Protein AF-A0AAD6HVR7-F1 (afdb_monomer_lite)

Structure (mmCIF, N/CA/C/O backbone):
data_AF-A0AAD6HVR7-F1
#
_entry.id   AF-A0AAD6HVR7-F1
#
loop_
_atom_site.group_PDB
_atom_site.id
_atom_site.type_symbol
_atom_site.label_atom_id
_atom_site.label_alt_id
_atom_site.label_comp_id
_atom_site.label_asym_id
_atom_site.label_entity_id
_atom_site.label_seq_id
_atom_site.pdbx_PDB_ins_code
_atom_site.Cartn_x
_atom_site.Cartn_y
_atom_site.Cartn_z
_atom_site.occupancy
_atom_site.B_iso_or_equiv
_atom_site.auth_seq_id
_atom_site.auth_comp_id
_atom_site.auth_asym_id
_atom_site.auth_atom_id
_atom_site.pdbx_PDB_model_num
ATOM 1 N N . MET A 1 1 ? -4.487 -6.361 -18.615 1.00 39.69 1 MET A N 1
ATOM 2 C CA . MET A 1 1 ? -3.020 -6.567 -18.640 1.00 39.69 1 MET A CA 1
ATOM 3 C C . MET A 1 1 ? -2.435 -6.320 -17.254 1.00 39.69 1 MET A C 1
ATOM 5 O O . MET A 1 1 ? -2.536 -5.212 -16.734 1.00 39.69 1 MET A O 1
ATOM 9 N N . ALA A 1 2 ? -1.839 -7.346 -16.646 1.00 50.28 2 ALA A N 1
ATOM 10 C CA . ALA A 1 2 ? -1.001 -7.191 -15.458 1.00 50.28 2 ALA A CA 1
ATOM 11 C C . ALA A 1 2 ? 0.416 -6.761 -15.890 1.00 50.28 2 ALA A C 1
ATOM 13 O O . ALA A 1 2 ? 0.865 -7.179 -16.954 1.00 50.28 2 ALA A O 1
ATOM 14 N N . ARG A 1 3 ? 1.141 -6.012 -15.039 1.00 58.94 3 ARG A N 1
ATOM 15 C CA . ARG A 1 3 ? 2.582 -5.664 -15.184 1.00 58.94 3 ARG A CA 1
ATOM 16 C C . ARG A 1 3 ? 2.956 -4.444 -16.050 1.00 58.94 3 ARG A C 1
ATOM 18 O O . ARG A 1 3 ? 4.029 -4.417 -16.643 1.00 58.94 3 ARG A O 1
ATOM 25 N N . THR A 1 4 ? 2.141 -3.393 -16.033 1.00 62.16 4 THR A N 1
ATOM 26 C CA . THR A 1 4 ? 2.436 -2.093 -16.678 1.00 62.16 4 THR A CA 1
ATOM 27 C C . THR A 1 4 ? 3.026 -1.042 -15.727 1.00 62.16 4 THR A C 1
ATOM 29 O O . THR A 1 4 ? 2.819 0.148 -15.901 1.00 62.16 4 THR A O 1
ATOM 32 N N . GLY A 1 5 ? 3.687 -1.459 -14.643 1.00 65.69 5 GLY A N 1
ATOM 33 C CA . GLY A 1 5 ? 4.356 -0.528 -13.720 1.00 65.69 5 GLY A CA 1
ATOM 34 C C . GLY A 1 5 ? 3.477 0.163 -12.664 1.00 65.69 5 GLY A C 1
ATOM 35 O O . GLY A 1 5 ? 4.032 0.806 -11.781 1.00 65.69 5 GLY A O 1
ATOM 36 N N . LYS A 1 6 ? 2.148 -0.028 -12.649 1.00 79.31 6 LYS A N 1
ATOM 37 C CA . LYS A 1 6 ? 1.242 0.547 -11.622 1.00 79.31 6 LYS A CA 1
ATOM 38 C C . LYS A 1 6 ? 1.706 0.273 -10.186 1.00 79.31 6 LYS A C 1
ATOM 40 O O . LYS A 1 6 ? 1.963 1.200 -9.428 1.00 79.31 6 LYS A O 1
ATOM 45 N N . SER A 1 7 ? 1.959 -0.995 -9.858 1.00 81.31 7 SER A N 1
ATOM 46 C CA . SER A 1 7 ? 2.492 -1.370 -8.544 1.00 81.31 7 SER A CA 1
ATOM 47 C C . SER A 1 7 ? 3.880 -0.798 -8.260 1.00 81.31 7 SER A C 1
ATOM 49 O O . SER A 1 7 ? 4.247 -0.631 -7.099 1.00 81.31 7 SER A O 1
ATOM 51 N N . THR A 1 8 ? 4.674 -0.508 -9.296 1.00 80.06 8 THR A N 1
ATOM 52 C CA . THR A 1 8 ? 5.956 0.188 -9.132 1.00 80.06 8 THR A CA 1
ATOM 53 C C . THR A 1 8 ? 5.707 1.615 -8.663 1.00 80.06 8 THR A C 1
ATOM 55 O O . THR A 1 8 ? 6.307 2.017 -7.675 1.00 80.06 8 THR A O 1
ATOM 58 N N . ILE A 1 9 ? 4.774 2.340 -9.289 1.00 82.00 9 ILE A N 1
ATOM 59 C CA . ILE A 1 9 ? 4.383 3.694 -8.873 1.00 82.00 9 ILE A CA 1
ATOM 60 C C . ILE A 1 9 ? 3.857 3.680 -7.434 1.00 82.00 9 ILE A C 1
ATOM 62 O O . ILE A 1 9 ? 4.391 4.403 -6.596 1.00 82.00 9 ILE A O 1
ATOM 66 N N . SER A 1 10 ? 2.900 2.805 -7.109 1.00 83.88 10 SER A N 1
ATOM 67 C CA . SER A 1 10 ? 2.327 2.690 -5.758 1.00 83.88 10 SER A CA 1
ATOM 68 C C . SER A 1 10 ? 3.404 2.443 -4.692 1.00 83.88 10 SER A C 1
ATOM 70 O O . SER A 1 10 ? 3.411 3.074 -3.634 1.00 83.88 10 SER A O 1
ATOM 72 N N . ARG A 1 11 ? 4.373 1.560 -4.973 1.00 85.56 11 ARG A N 1
ATOM 73 C CA . ARG A 1 11 ? 5.502 1.298 -4.064 1.00 85.56 11 ARG A CA 1
ATOM 74 C C . ARG A 1 11 ? 6.467 2.468 -3.970 1.00 85.56 11 ARG A C 1
ATOM 76 O O . ARG A 1 11 ? 6.983 2.713 -2.884 1.00 85.56 11 ARG A O 1
ATOM 83 N N . THR A 1 12 ? 6.728 3.164 -5.073 1.00 82.12 12 THR A N 1
ATOM 84 C CA . THR A 1 12 ? 7.569 4.364 -5.068 1.00 82.12 12 THR A CA 1
ATOM 85 C C . THR A 1 12 ? 6.929 5.444 -4.210 1.00 82.12 12 THR A C 1
ATOM 87 O O . THR A 1 12 ? 7.602 5.953 -3.325 1.00 82.12 12 THR A O 1
ATOM 90 N N . VAL A 1 13 ? 5.630 5.716 -4.373 1.00 83.50 13 VAL A N 1
ATOM 91 C CA . VAL A 1 13 ? 4.889 6.664 -3.524 1.00 83.50 13 VAL A CA 1
ATOM 92 C C . VAL A 1 13 ? 5.001 6.264 -2.054 1.00 83.50 13 VAL A C 1
ATOM 94 O O . VAL A 1 13 ? 5.460 7.060 -1.240 1.00 83.50 13 VAL A O 1
ATOM 97 N N . ALA A 1 14 ? 4.682 5.012 -1.713 1.00 87.44 14 ALA A N 1
ATOM 98 C CA . ALA A 1 14 ? 4.811 4.537 -0.336 1.00 87.44 14 ALA A CA 1
ATOM 99 C C . ALA A 1 14 ? 6.243 4.720 0.204 1.00 87.44 14 ALA A C 1
ATOM 101 O O . ALA A 1 14 ? 6.437 5.197 1.318 1.00 87.44 14 ALA A O 1
ATOM 102 N N . ARG A 1 15 ? 7.268 4.397 -0.591 1.00 87.12 15 ARG A N 1
ATOM 103 C CA . ARG A 1 15 ? 8.670 4.537 -0.182 1.00 87.12 15 ARG A CA 1
ATOM 104 C C . ARG A 1 15 ? 9.081 5.996 0.014 1.00 87.12 15 ARG A C 1
ATOM 106 O O . ARG A 1 15 ? 9.762 6.278 0.993 1.00 87.12 15 ARG A O 1
ATOM 113 N N . SER A 1 16 ? 8.672 6.894 -0.877 1.00 85.56 16 SER A N 1
ATOM 114 C CA . SER A 1 16 ? 9.012 8.320 -0.817 1.00 85.56 16 SER A CA 1
ATOM 115 C C . SER A 1 16 ? 8.450 9.006 0.427 1.00 85.56 16 SER A C 1
ATOM 117 O O . SER A 1 16 ? 9.074 9.923 0.950 1.00 85.56 16 SER A O 1
ATOM 119 N N . PHE A 1 17 ? 7.301 8.545 0.927 1.00 86.00 17 PHE A N 1
ATOM 120 C CA . PHE A 1 17 ? 6.646 9.126 2.102 1.00 86.00 17 PHE A CA 1
ATOM 121 C C . PHE A 1 17 ? 6.802 8.303 3.382 1.00 86.00 17 PHE A C 1
ATOM 123 O O . PHE A 1 17 ? 6.247 8.686 4.409 1.00 86.00 17 PHE A O 1
ATOM 130 N N . LYS A 1 18 ? 7.556 7.197 3.347 1.00 86.06 18 LYS A N 1
ATOM 131 C CA . LYS A 1 18 ? 7.657 6.231 4.450 1.00 86.06 18 LYS A CA 1
ATOM 132 C C . LYS A 1 18 ? 8.020 6.869 5.793 1.00 86.06 18 LYS A C 1
ATOM 134 O O . LYS A 1 18 ? 7.412 6.530 6.799 1.00 86.06 18 LYS A O 1
ATOM 139 N N . ASP A 1 19 ? 8.991 7.776 5.785 1.00 83.31 19 ASP A N 1
ATOM 140 C CA . ASP A 1 19 ? 9.530 8.390 7.004 1.00 83.31 19 ASP A CA 1
ATOM 141 C C . ASP A 1 19 ? 8.891 9.760 7.301 1.00 83.31 19 ASP A C 1
ATOM 143 O O . ASP A 1 19 ? 9.388 10.507 8.139 1.00 83.31 19 ASP A O 1
ATOM 147 N N . THR A 1 20 ? 7.818 10.123 6.584 1.00 81.19 20 THR A N 1
ATOM 148 C CA . THR A 1 20 ? 7.147 11.423 6.736 1.00 81.19 20 THR A CA 1
ATOM 149 C C . THR A 1 20 ? 5.631 11.286 6.897 1.00 81.19 20 THR A C 1
ATOM 151 O O . THR A 1 20 ? 5.124 11.426 8.003 1.00 81.19 20 THR A O 1
ATOM 154 N N . HIS A 1 21 ? 4.903 11.007 5.813 1.00 83.12 21 HIS A N 1
ATOM 155 C CA . HIS A 1 21 ? 3.437 11.104 5.757 1.00 83.12 21 HIS A CA 1
ATOM 156 C C . HIS A 1 21 ? 2.741 9.758 5.522 1.00 83.12 21 HIS A C 1
ATOM 158 O O . HIS A 1 21 ? 1.514 9.686 5.577 1.00 83.12 21 HIS A O 1
ATOM 164 N N . LEU A 1 22 ? 3.477 8.683 5.215 1.00 88.00 22 LEU A N 1
ATOM 165 C CA . LEU A 1 22 ? 2.871 7.373 4.996 1.00 88.00 22 LEU A CA 1
ATOM 166 C C . LEU A 1 22 ? 2.360 6.805 6.320 1.00 88.00 22 LEU A C 1
ATOM 168 O O . LEU A 1 22 ? 3.147 6.395 7.170 1.00 88.00 22 LEU A O 1
ATOM 172 N N . GLY A 1 23 ? 1.040 6.702 6.449 1.00 89.00 23 GLY A N 1
ATOM 173 C CA . GLY A 1 23 ? 0.428 6.061 7.605 1.00 89.00 23 GLY A CA 1
ATOM 174 C C . GLY A 1 23 ? 0.195 4.577 7.435 1.00 89.00 23 GLY A C 1
ATOM 175 O O . GLY A 1 23 ? 0.366 3.809 8.379 1.00 89.00 23 GLY A O 1
ATOM 176 N N . ALA A 1 24 ? -0.190 4.158 6.233 1.00 92.81 24 ALA A N 1
ATOM 177 C CA . ALA A 1 24 ? -0.470 2.759 5.974 1.00 92.81 24 ALA A CA 1
ATOM 178 C C . ALA A 1 24 ? -0.313 2.396 4.497 1.00 92.81 24 ALA A C 1
ATOM 180 O O . ALA A 1 24 ? -0.456 3.222 3.596 1.00 92.81 24 ALA A O 1
ATOM 181 N N . SER A 1 25 ? -0.034 1.123 4.242 1.00 94.62 25 SER A N 1
ATOM 182 C CA . SER A 1 25 ? -0.061 0.554 2.905 1.00 94.62 25 SER A CA 1
ATOM 183 C C . SER A 1 25 ? -0.521 -0.901 2.907 1.00 94.62 25 SER A C 1
ATOM 185 O O . SER A 1 25 ? -0.149 -1.693 3.780 1.00 94.62 25 SER A O 1
ATOM 187 N N . PHE A 1 26 ? -1.304 -1.263 1.893 1.00 94.81 26 PHE A N 1
ATOM 188 C CA . PHE A 1 26 ? -1.744 -2.628 1.643 1.00 94.81 26 PHE A CA 1
ATOM 189 C C . PHE A 1 26 ? -1.669 -2.940 0.149 1.00 94.81 26 PHE A C 1
ATOM 191 O O . PHE A 1 26 ? -2.219 -2.230 -0.686 1.00 94.81 26 PHE A O 1
ATOM 198 N N . PHE A 1 27 ? -0.988 -4.029 -0.191 1.00 93.50 27 PHE A N 1
ATOM 199 C CA . PHE A 1 27 ? -0.789 -4.454 -1.573 1.00 93.50 27 PHE A CA 1
ATOM 200 C C . PHE A 1 27 ? -1.460 -5.810 -1.746 1.00 93.50 27 PHE A C 1
ATOM 202 O O . PHE A 1 27 ? -0.924 -6.816 -1.253 1.00 93.50 27 PHE A O 1
ATOM 209 N N . PHE A 1 28 ? -2.608 -5.831 -2.421 1.00 92.81 28 PHE A N 1
ATOM 210 C CA . PHE A 1 28 ? -3.322 -7.068 -2.713 1.00 92.81 28 PHE A CA 1
ATOM 211 C C . PHE A 1 28 ? -2.483 -7.976 -3.608 1.00 92.81 28 PHE A C 1
ATOM 213 O O . PHE A 1 28 ? -1.677 -7.510 -4.418 1.00 92.81 28 PHE A O 1
ATOM 220 N N . LYS A 1 29 ? -2.629 -9.286 -3.403 1.00 89.88 29 LYS A N 1
ATOM 221 C CA . LYS A 1 29 ? -2.041 -10.290 -4.284 1.00 89.88 29 LYS A CA 1
ATOM 222 C C . LYS A 1 29 ? -2.831 -11.590 -4.247 1.00 89.88 29 LYS A C 1
ATOM 224 O O . LYS A 1 29 ? -2.821 -12.296 -3.234 1.00 89.88 29 LYS A O 1
ATOM 229 N N . ARG A 1 30 ? -3.488 -11.919 -5.361 1.00 86.94 30 ARG A N 1
ATOM 230 C CA . ARG A 1 30 ? -4.347 -13.107 -5.466 1.00 86.94 30 ARG A CA 1
ATOM 231 C C . ARG A 1 30 ? -3.516 -14.378 -5.307 1.00 86.94 30 ARG A C 1
ATOM 233 O O . ARG A 1 30 ? -2.445 -14.507 -5.897 1.00 86.94 30 ARG A O 1
ATOM 240 N N . GLY A 1 31 ? -4.016 -15.330 -4.522 1.00 79.75 31 GLY A N 1
ATOM 241 C CA . GLY A 1 31 ? -3.358 -16.625 -4.315 1.00 79.75 31 GLY A CA 1
ATOM 242 C C . GLY A 1 31 ? -2.105 -16.589 -3.429 1.00 79.75 31 GLY A C 1
ATOM 243 O O . GLY A 1 31 ? -1.529 -17.641 -3.168 1.00 79.75 31 GLY A O 1
ATOM 244 N N . GLU A 1 32 ? -1.694 -15.425 -2.910 1.00 79.94 32 GLU A N 1
ATOM 245 C CA . GLU A 1 32 ? -0.613 -15.312 -1.919 1.00 79.94 32 GLU A CA 1
ATOM 246 C C . GLU A 1 32 ? -1.186 -15.241 -0.495 1.00 79.94 32 GLU A C 1
ATOM 248 O O . GLU A 1 32 ? -1.019 -14.263 0.239 1.00 79.94 32 GLU A O 1
ATOM 253 N N . GLY A 1 33 ? -1.907 -16.301 -0.119 1.00 79.12 33 GLY A N 1
ATOM 254 C CA . GLY A 1 33 ? -2.472 -16.481 1.217 1.00 79.12 33 GLY A CA 1
ATOM 255 C C . GLY A 1 33 ? -3.353 -15.311 1.657 1.00 79.12 33 GLY A C 1
ATOM 256 O O . GLY A 1 33 ? -4.331 -14.962 1.003 1.00 79.12 33 GLY A O 1
ATOM 257 N N . GLU A 1 34 ? -2.993 -14.690 2.779 1.00 82.12 34 GLU A N 1
ATOM 258 C CA . GLU A 1 34 ? -3.783 -13.629 3.407 1.00 82.12 34 GLU A CA 1
ATOM 259 C C . GLU A 1 34 ? -3.853 -12.318 2.595 1.00 82.12 34 GLU A C 1
ATOM 261 O O . GLU A 1 34 ? -4.717 -11.488 2.873 1.00 82.12 34 GLU A O 1
ATOM 266 N N . ARG A 1 35 ? -2.992 -12.122 1.583 1.00 82.81 35 ARG A N 1
ATOM 267 C CA . ARG A 1 35 ? -2.932 -10.884 0.779 1.00 82.81 35 ARG A CA 1
ATOM 268 C C . ARG A 1 35 ? -3.976 -10.794 -0.336 1.00 82.81 35 ARG A C 1
ATOM 270 O O . ARG A 1 35 ? -4.168 -9.709 -0.877 1.00 82.81 35 ARG A O 1
ATOM 277 N N . GLY A 1 36 ? -4.651 -11.890 -0.677 1.00 83.06 36 GLY A N 1
ATOM 278 C CA . GLY A 1 36 ? -5.832 -11.856 -1.550 1.00 83.06 36 GLY A CA 1
ATOM 279 C C . GLY A 1 36 ? -7.106 -11.457 -0.796 1.00 83.06 36 GLY A C 1
ATOM 280 O O . GLY A 1 36 ? -8.057 -10.931 -1.381 1.00 83.06 36 GLY A O 1
ATOM 281 N N . SER A 1 37 ? -7.111 -11.641 0.529 1.00 90.19 37 SER A N 1
ATOM 282 C CA . SER A 1 37 ? -8.312 -11.517 1.345 1.00 90.19 37 SER A CA 1
ATOM 283 C C . SER A 1 37 ? -8.562 -10.085 1.814 1.00 90.19 37 SER A C 1
ATOM 285 O O . SER A 1 37 ? -7.777 -9.508 2.570 1.00 90.19 37 SER A O 1
ATOM 287 N N . ALA A 1 38 ? -9.736 -9.548 1.479 1.00 92.19 38 ALA A N 1
ATOM 288 C CA . ALA A 1 38 ? -10.200 -8.254 1.979 1.00 92.19 38 ALA A CA 1
ATOM 289 C C . ALA A 1 38 ? -10.289 -8.189 3.514 1.00 92.19 38 ALA A C 1
ATOM 291 O O . ALA A 1 38 ? -10.134 -7.116 4.093 1.00 92.19 38 ALA A O 1
ATOM 292 N N . ARG A 1 39 ? -10.468 -9.334 4.190 1.00 92.75 39 ARG A N 1
ATOM 293 C CA . ARG A 1 39 ? -10.577 -9.423 5.659 1.00 92.75 39 ARG A CA 1
ATOM 294 C C . ARG A 1 39 ? -9.367 -8.865 6.402 1.00 92.75 39 ARG A C 1
ATOM 296 O O . ARG A 1 39 ? -9.473 -8.563 7.584 1.00 92.75 39 ARG A O 1
ATOM 303 N N . LYS A 1 40 ? -8.210 -8.785 5.743 1.00 93.00 40 LYS A N 1
ATOM 304 C CA . LYS A 1 40 ? -6.968 -8.292 6.347 1.00 93.00 40 LYS A CA 1
ATOM 305 C C . LYS A 1 40 ? -6.706 -6.826 6.056 1.00 93.00 40 LYS A C 1
ATOM 307 O O . LYS A 1 40 ? -5.887 -6.242 6.753 1.00 93.00 40 LYS A O 1
ATOM 312 N N . LEU A 1 41 ? -7.425 -6.221 5.108 1.00 96.00 41 LEU A N 1
ATOM 313 C CA . LEU A 1 41 ? -7.203 -4.837 4.705 1.00 96.00 41 LEU A CA 1
ATOM 314 C C . LEU A 1 41 ? -7.292 -3.890 5.907 1.00 96.00 41 LEU A C 1
ATOM 316 O O . LEU A 1 41 ? -6.279 -3.348 6.340 1.00 96.00 41 LEU A O 1
ATOM 320 N N . PHE A 1 42 ? -8.480 -3.717 6.489 1.00 96.94 42 PHE A N 1
ATOM 321 C CA . PHE A 1 42 ? -8.680 -2.735 7.558 1.00 96.94 42 PHE A CA 1
ATOM 322 C C . PHE A 1 42 ? -7.919 -3.059 8.853 1.00 96.94 42 PHE A C 1
ATOM 324 O O . PHE A 1 42 ? -7.332 -2.135 9.411 1.00 96.94 42 PHE A O 1
ATOM 331 N N . PRO A 1 43 ? -7.816 -4.323 9.315 1.00 96.62 43 PRO A N 1
ATOM 332 C CA . PRO A 1 43 ? -6.974 -4.652 10.462 1.00 96.62 43 PRO A CA 1
ATOM 333 C C . PRO A 1 43 ? -5.495 -4.314 10.241 1.00 96.62 43 PRO A C 1
ATOM 335 O O . PRO A 1 43 ? -4.837 -3.806 11.150 1.00 96.62 43 PRO A O 1
ATOM 338 N N . THR A 1 44 ? -4.958 -4.556 9.038 1.00 96.12 44 THR A N 1
ATOM 339 C CA . THR A 1 44 ? -3.576 -4.185 8.707 1.00 96.12 44 THR A CA 1
ATOM 340 C C . THR A 1 44 ? -3.400 -2.671 8.659 1.00 96.12 44 THR A C 1
ATOM 342 O O . THR A 1 44 ? -2.442 -2.171 9.249 1.00 96.12 44 THR A O 1
ATOM 345 N N . LEU A 1 45 ? -4.321 -1.942 8.018 1.00 96.19 45 LEU A N 1
ATOM 346 C CA . LEU A 1 45 ? -4.270 -0.480 7.964 1.00 96.19 45 LEU A CA 1
ATOM 347 C C . LEU A 1 45 ? -4.341 0.131 9.370 1.00 96.19 45 LEU A C 1
ATOM 349 O O . LEU A 1 45 ? -3.498 0.951 9.711 1.00 96.19 45 LEU A O 1
ATOM 353 N N . ALA A 1 46 ? -5.273 -0.316 10.215 1.00 95.81 46 ALA A N 1
ATOM 354 C CA . ALA A 1 46 ? -5.425 0.182 11.581 1.00 95.81 46 ALA A CA 1
ATOM 355 C C . ALA A 1 46 ? -4.166 -0.047 12.426 1.00 95.81 46 ALA A C 1
ATOM 357 O O . ALA A 1 46 ? -3.708 0.858 13.121 1.00 95.81 46 ALA A O 1
ATOM 358 N N . LYS A 1 47 ? -3.554 -1.234 12.315 1.00 95.75 47 LYS A N 1
ATOM 359 C CA . LYS A 1 47 ? -2.288 -1.538 12.994 1.00 95.75 47 LYS A CA 1
ATOM 360 C C . LYS A 1 47 ? -1.153 -0.613 12.549 1.00 95.75 47 LYS A C 1
ATOM 362 O O . LYS A 1 47 ? -0.336 -0.235 13.379 1.00 95.75 47 LYS A O 1
ATOM 367 N N . GLN A 1 48 ? -1.063 -0.298 11.258 1.00 94.88 48 GLN A N 1
ATOM 368 C CA . GLN A 1 48 ? -0.028 0.597 10.732 1.00 94.88 48 GLN A CA 1
ATOM 369 C C . GLN A 1 48 ? -0.282 2.051 11.150 1.00 94.88 48 GLN A C 1
ATOM 371 O O . GLN A 1 48 ? 0.631 2.698 11.655 1.00 94.88 48 GLN A O 1
ATOM 376 N N . LEU A 1 49 ? -1.530 2.521 11.053 1.00 92.12 49 LEU A N 1
ATOM 377 C CA . LEU A 1 49 ? -1.940 3.855 11.499 1.00 92.12 49 LEU A CA 1
ATOM 378 C C . LEU A 1 49 ? -1.664 4.070 12.990 1.00 92.12 49 LEU A C 1
ATOM 380 O O . LEU A 1 49 ? -1.204 5.139 13.372 1.00 92.12 49 LEU A O 1
ATOM 384 N N . ALA A 1 50 ? -1.845 3.046 13.826 1.00 92.06 50 ALA A N 1
ATOM 385 C CA . ALA A 1 50 ? -1.566 3.135 15.258 1.00 92.06 50 ALA A CA 1
ATOM 386 C C . ALA A 1 50 ? -0.106 3.504 15.596 1.00 92.06 50 ALA A C 1
ATOM 388 O O . ALA A 1 50 ? 0.185 4.015 16.679 1.00 92.06 50 ALA A O 1
ATOM 389 N N . LEU A 1 51 ? 0.827 3.260 14.672 1.00 89.56 51 LEU A N 1
ATOM 390 C CA . LEU A 1 51 ? 2.239 3.597 14.854 1.00 89.56 51 LEU A CA 1
ATOM 391 C C . LEU A 1 51 ? 2.531 5.086 14.635 1.00 89.56 51 LEU A C 1
ATOM 393 O O . LEU A 1 51 ? 3.564 5.557 15.100 1.00 89.56 51 LEU A O 1
ATOM 397 N N . ILE A 1 52 ? 1.657 5.809 13.925 1.00 86.50 52 ILE A N 1
ATOM 398 C CA . ILE A 1 52 ? 1.931 7.178 13.457 1.00 86.50 52 ILE A CA 1
ATOM 399 C C . ILE A 1 52 ? 0.850 8.204 13.834 1.00 86.50 52 ILE A C 1
ATOM 401 O O . ILE A 1 52 ? 1.144 9.389 13.917 1.00 86.50 52 ILE A O 1
ATOM 405 N N . ALA A 1 53 ? -0.391 7.770 14.069 1.00 83.38 53 ALA A N 1
ATOM 406 C CA . ALA A 1 53 ? -1.561 8.639 14.212 1.00 83.38 53 ALA A CA 1
ATOM 407 C C . ALA A 1 53 ? -1.728 9.246 15.620 1.00 83.38 53 ALA A C 1
ATOM 409 O O . ALA A 1 53 ? -2.596 10.086 15.834 1.00 83.38 53 ALA A O 1
ATOM 410 N N . GLY A 1 54 ? -0.895 8.833 16.578 1.00 86.25 54 GLY A N 1
ATOM 411 C CA . GLY A 1 54 ? -0.836 9.417 17.917 1.00 86.25 54 GLY A CA 1
ATOM 412 C C . GLY A 1 54 ? -1.766 8.780 18.965 1.00 86.25 54 GLY A C 1
ATOM 413 O O . GLY A 1 54 ? -2.469 7.798 18.693 1.00 86.25 54 GLY A O 1
ATOM 414 N N . PRO A 1 55 ? -1.737 9.302 20.207 1.00 88.81 55 PRO A N 1
ATOM 415 C CA . PRO A 1 55 ? -2.416 8.709 21.359 1.00 88.81 55 PRO A CA 1
ATOM 416 C C . PRO A 1 55 ? -3.938 8.642 21.222 1.00 88.81 55 PRO A C 1
ATOM 418 O O . PRO A 1 55 ? -4.516 7.607 21.553 1.00 88.81 55 PRO A O 1
ATOM 421 N N . SER A 1 56 ? -4.587 9.688 20.702 1.00 89.12 56 SER A N 1
ATOM 422 C CA . SER A 1 56 ? -6.052 9.714 20.577 1.00 89.12 56 SER A CA 1
ATOM 423 C C . SER A 1 56 ? -6.593 8.636 19.633 1.00 89.12 56 SER A C 1
ATOM 425 O O . SER A 1 56 ? -7.557 7.939 19.968 1.00 89.12 56 SER A O 1
ATOM 427 N N . PHE A 1 57 ? -5.926 8.413 18.493 1.00 91.44 57 PHE A N 1
ATOM 428 C CA . PHE A 1 57 ? -6.253 7.298 17.600 1.00 91.44 57 PHE A CA 1
ATOM 429 C C . PHE A 1 57 ? -6.074 5.950 18.302 1.00 91.44 57 PHE A C 1
ATOM 431 O O . PHE A 1 57 ? -6.946 5.083 18.231 1.00 91.44 57 PHE A O 1
ATOM 438 N N . ASN A 1 58 ? -4.959 5.780 19.015 1.00 92.69 58 ASN A N 1
ATOM 439 C CA . ASN A 1 58 ? -4.637 4.534 19.707 1.00 92.69 58 ASN A CA 1
ATOM 440 C C . ASN A 1 58 ? -5.630 4.216 20.824 1.00 92.69 58 ASN A C 1
ATOM 442 O O . ASN A 1 58 ? -6.044 3.065 20.952 1.00 92.69 58 ASN A O 1
ATOM 446 N N . ALA A 1 59 ? -6.063 5.223 21.583 1.00 94.25 59 ALA A N 1
ATOM 447 C CA . ALA A 1 59 ? -7.089 5.071 22.606 1.00 94.25 59 ALA A CA 1
ATOM 448 C C . ALA A 1 59 ? -8.428 4.633 21.991 1.00 94.25 59 ALA A C 1
ATOM 450 O O . ALA A 1 59 ? -9.048 3.684 22.468 1.00 94.25 59 ALA A O 1
ATOM 451 N N . ALA A 1 60 ? -8.839 5.267 20.888 1.00 94.06 60 ALA A N 1
ATOM 452 C CA . ALA A 1 60 ? -10.056 4.908 20.165 1.00 94.06 60 ALA A CA 1
ATOM 453 C C . ALA A 1 60 ? -10.007 3.486 19.584 1.00 94.06 60 ALA A C 1
ATOM 455 O O . ALA A 1 60 ? -10.982 2.737 19.661 1.00 94.06 60 ALA A O 1
ATOM 456 N N . LEU A 1 61 ? -8.862 3.102 19.015 1.00 95.94 61 LEU A N 1
ATOM 457 C CA . LEU A 1 61 ? -8.646 1.763 18.480 1.00 95.94 61 LEU A CA 1
ATOM 458 C C . LEU A 1 61 ? -8.647 0.708 19.596 1.00 95.94 61 LEU A C 1
ATOM 460 O O . LEU A 1 61 ? -9.246 -0.356 19.443 1.00 95.94 61 LEU A O 1
ATOM 464 N N . GLN A 1 62 ? -8.006 0.998 20.730 1.00 96.44 62 GLN A N 1
ATOM 465 C CA . GLN A 1 62 ? -7.976 0.108 21.887 1.00 96.44 62 GLN A CA 1
ATOM 466 C C . GLN A 1 62 ? -9.373 -0.094 22.480 1.00 96.44 62 GLN A C 1
ATOM 468 O O . GLN A 1 62 ? -9.739 -1.227 22.784 1.00 96.44 62 GLN A O 1
ATOM 473 N N . GLU A 1 63 ? -10.164 0.972 22.598 1.00 95.94 63 GLU A N 1
ATOM 474 C CA . GLU A 1 63 ? -11.565 0.908 23.025 1.00 95.94 63 GLU A CA 1
ATOM 475 C C . GLU A 1 63 ? -12.376 -0.021 22.107 1.00 95.94 63 GLU A C 1
ATOM 477 O O . GLU A 1 63 ? -13.051 -0.934 22.584 1.00 95.94 63 GLU A O 1
ATOM 482 N N . ALA A 1 64 ? -12.247 0.136 20.784 1.00 95.38 64 ALA A N 1
ATOM 483 C CA . ALA A 1 64 ? -12.925 -0.728 19.818 1.00 95.38 64 ALA A CA 1
ATOM 484 C C . ALA A 1 64 ? -12.542 -2.212 19.979 1.00 95.38 64 ALA A C 1
ATOM 486 O O . ALA A 1 64 ? -13.414 -3.080 19.934 1.00 95.38 64 ALA A O 1
ATOM 487 N N . LEU A 1 65 ? -11.257 -2.506 20.209 1.00 95.88 65 LEU A N 1
ATOM 488 C CA . LEU A 1 65 ? -10.756 -3.870 20.423 1.00 95.88 65 LEU A CA 1
ATOM 489 C C . LEU A 1 65 ? -11.170 -4.464 21.778 1.00 95.88 65 LEU A C 1
ATOM 491 O O . LEU A 1 65 ? -11.313 -5.679 21.887 1.00 95.88 65 LEU A O 1
ATOM 495 N N . GLN A 1 66 ? -11.357 -3.637 22.809 1.00 96.62 66 GLN A N 1
ATOM 496 C CA . GLN A 1 66 ? -11.870 -4.080 24.108 1.00 96.62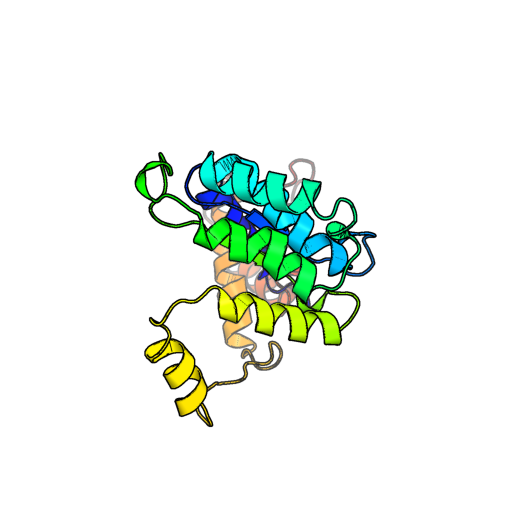 66 GLN A CA 1
ATOM 497 C C . GLN A 1 66 ? -13.363 -4.407 24.048 1.00 96.62 66 GLN A C 1
ATOM 499 O O . GLN A 1 66 ? -13.794 -5.396 24.638 1.00 96.62 66 GLN A O 1
ATOM 504 N N . ILE A 1 67 ? -14.141 -3.596 23.324 1.00 96.25 67 ILE A N 1
ATOM 505 C CA . ILE A 1 67 ? -15.576 -3.822 23.116 1.00 96.25 67 ILE A CA 1
ATOM 506 C C . ILE A 1 67 ? -15.805 -5.072 22.262 1.00 96.25 67 ILE A C 1
ATOM 508 O O . ILE A 1 67 ? -16.697 -5.867 22.558 1.00 96.25 67 ILE A O 1
ATOM 512 N N . ASP A 1 68 ? -15.006 -5.257 21.209 1.00 96.00 68 ASP A N 1
ATOM 513 C CA . ASP A 1 68 ? -15.128 -6.391 20.298 1.00 96.00 68 ASP A CA 1
ATOM 514 C C . ASP A 1 68 ? -13.753 -6.972 19.918 1.00 96.00 68 ASP A C 1
ATOM 516 O O . ASP A 1 68 ? -13.180 -6.618 18.881 1.00 96.00 68 ASP A O 1
ATOM 520 N N . PRO A 1 69 ? -13.230 -7.931 20.706 1.00 93.75 69 PRO A N 1
ATOM 521 C CA . PRO A 1 69 ? -11.965 -8.602 20.401 1.00 93.75 69 PRO A CA 1
ATOM 522 C C . PRO A 1 69 ? -11.979 -9.373 19.069 1.00 93.75 69 PRO A C 1
ATOM 524 O O . PRO A 1 69 ? -10.924 -9.670 18.506 1.00 93.75 69 PRO A O 1
ATOM 527 N N . GLY A 1 70 ? -13.168 -9.715 18.558 1.00 94.94 70 GLY A N 1
ATOM 528 C CA . GLY A 1 70 ? -13.368 -10.457 17.315 1.00 94.94 70 GLY A CA 1
ATOM 529 C C . GLY A 1 70 ? -13.511 -9.577 16.072 1.00 94.94 70 GLY A C 1
ATOM 530 O O . GLY A 1 70 ? -13.676 -10.117 14.976 1.00 94.94 70 GLY A O 1
ATOM 531 N N . ILE A 1 71 ? -13.427 -8.248 16.206 1.00 96.19 71 ILE A N 1
ATOM 532 C CA . ILE A 1 71 ? -13.729 -7.281 15.140 1.00 96.19 71 ILE A CA 1
ATOM 533 C C . ILE A 1 71 ? -12.966 -7.545 13.833 1.00 96.19 71 ILE A C 1
ATOM 535 O O . ILE A 1 71 ? -13.527 -7.410 12.749 1.00 96.19 71 ILE A O 1
ATOM 539 N N . ALA A 1 72 ? -11.719 -8.024 13.906 1.00 91.81 72 ALA A N 1
ATOM 540 C CA . ALA A 1 72 ? -10.903 -8.346 12.730 1.00 91.81 72 ALA A CA 1
ATOM 541 C C . ALA A 1 72 ? -11.450 -9.513 11.879 1.00 91.81 72 ALA A C 1
ATOM 543 O O . ALA A 1 72 ? -11.013 -9.711 10.748 1.00 91.81 72 ALA A O 1
ATOM 544 N N . SER A 1 73 ? -12.396 -10.294 12.408 1.00 92.25 73 SER A N 1
ATOM 545 C CA . SER A 1 73 ? -13.063 -11.393 11.694 1.00 92.25 73 SER A CA 1
ATOM 546 C C . SER A 1 73 ? -14.472 -11.034 11.212 1.00 92.25 73 SER A C 1
ATOM 548 O O . SER A 1 73 ? -15.129 -11.863 10.581 1.00 92.25 73 SER A O 1
ATOM 550 N N . LYS A 1 74 ? -14.945 -9.817 11.504 1.00 95.44 74 LYS A N 1
ATOM 551 C CA . LYS A 1 74 ? -16.290 -9.350 11.157 1.00 95.44 74 LYS A CA 1
ATOM 552 C C . LYS A 1 74 ? -16.391 -8.816 9.730 1.00 95.44 74 LYS A C 1
ATOM 554 O O . LYS A 1 74 ? -15.445 -8.913 8.949 1.00 95.44 74 LYS A O 1
ATOM 559 N N . SER A 1 75 ? -17.564 -8.289 9.377 1.00 96.06 75 SER A N 1
ATOM 560 C CA . SER A 1 75 ? -17.814 -7.686 8.069 1.00 96.06 75 SER A CA 1
ATOM 561 C C . SER A 1 75 ? -16.858 -6.520 7.782 1.00 96.06 75 SER A C 1
ATOM 563 O O . SER A 1 75 ? -16.417 -5.821 8.693 1.00 96.06 75 SER A O 1
ATOM 565 N N . LEU A 1 76 ? -16.569 -6.271 6.500 1.00 96.06 76 LEU A N 1
ATOM 566 C CA . LEU A 1 76 ? -15.720 -5.148 6.076 1.00 96.06 76 LEU A CA 1
ATOM 567 C C . LEU A 1 76 ? -16.245 -3.798 6.576 1.00 96.06 76 LEU A C 1
ATOM 569 O O . LEU A 1 76 ? -15.455 -2.932 6.932 1.00 96.06 76 LEU A O 1
ATOM 573 N N . ASN A 1 77 ? -17.569 -3.641 6.644 1.00 95.44 77 ASN A N 1
ATOM 574 C CA . ASN A 1 77 ? -18.205 -2.439 7.169 1.00 95.44 77 ASN A CA 1
ATOM 575 C C . ASN A 1 77 ? -17.906 -2.263 8.666 1.00 95.44 77 ASN A C 1
ATOM 577 O O . ASN A 1 77 ? -17.395 -1.222 9.067 1.00 95.44 77 ASN A O 1
ATOM 581 N N . GLU A 1 78 ? -18.130 -3.297 9.485 1.00 97.06 78 GLU A N 1
ATOM 582 C CA . GLU A 1 78 ? -17.821 -3.232 10.919 1.00 97.06 78 GLU A CA 1
ATOM 583 C C . GLU A 1 78 ? -16.333 -2.984 11.177 1.00 97.06 78 GLU A C 1
ATOM 585 O O . GLU A 1 78 ? -15.992 -2.166 12.035 1.00 97.06 78 GLU A O 1
ATOM 590 N N . GLN A 1 79 ? -15.455 -3.647 10.420 1.00 97.75 79 GLN A N 1
ATOM 591 C CA . GLN A 1 79 ? -14.016 -3.412 10.491 1.00 97.75 79 GLN A CA 1
ATOM 592 C C . GLN A 1 79 ? -13.679 -1.957 10.159 1.00 97.75 79 GLN A C 1
ATOM 594 O O . GLN A 1 79 ? -13.025 -1.289 10.951 1.00 97.75 79 GLN A O 1
ATOM 599 N N . PHE A 1 80 ? -14.150 -1.440 9.024 1.00 96.44 80 PHE A N 1
ATOM 600 C CA . PHE A 1 80 ? -13.886 -0.067 8.604 1.00 96.44 80 PHE A CA 1
ATOM 601 C C . PHE A 1 80 ? -14.390 0.959 9.624 1.00 96.44 80 PHE A C 1
ATOM 603 O O . PHE A 1 80 ? -13.640 1.838 10.042 1.00 96.44 80 PHE A O 1
ATOM 610 N N . GLN A 1 8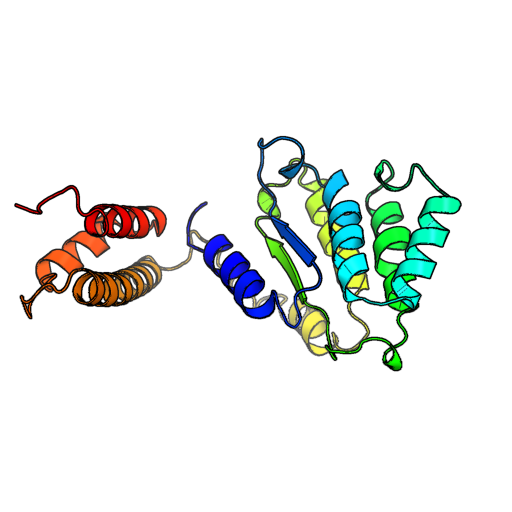1 ? -15.640 0.824 10.068 1.00 95.19 81 GLN A N 1
ATOM 611 C CA . GLN A 1 81 ? -16.267 1.755 11.002 1.00 95.19 81 GLN A CA 1
ATOM 612 C C . GLN A 1 81 ? -15.505 1.839 12.325 1.00 95.19 81 GLN A C 1
ATOM 614 O O . GLN A 1 81 ? -15.242 2.933 12.819 1.00 95.19 81 GLN A O 1
ATOM 619 N N . ASN A 1 82 ? -15.146 0.692 12.905 1.00 96.31 82 ASN A N 1
ATOM 620 C CA . ASN A 1 82 ? -14.584 0.648 14.253 1.00 96.31 82 ASN A CA 1
ATOM 621 C C . ASN A 1 82 ? -13.053 0.724 14.287 1.00 96.31 82 ASN A C 1
ATOM 623 O O . ASN A 1 82 ? -12.512 1.212 15.272 1.00 96.31 82 ASN A O 1
ATOM 627 N N . LEU A 1 83 ? -12.359 0.267 13.241 1.00 96.88 83 LEU A N 1
ATOM 628 C CA . LEU A 1 83 ? -10.892 0.252 13.199 1.00 96.88 83 LEU A CA 1
ATOM 629 C C . LEU A 1 83 ? -10.294 1.451 12.458 1.00 96.88 83 LEU A C 1
ATOM 631 O O . LEU A 1 83 ? -9.134 1.774 12.697 1.00 96.88 83 LEU A O 1
ATOM 635 N N . ILE A 1 84 ? -11.053 2.092 11.560 1.00 94.38 84 ILE A N 1
ATOM 636 C CA . ILE A 1 84 ? -10.564 3.201 10.729 1.00 94.38 84 ILE A CA 1
ATOM 637 C C . ILE A 1 84 ? -11.377 4.469 10.979 1.00 94.38 84 ILE A C 1
ATOM 639 O O . ILE A 1 84 ? -10.837 5.420 11.529 1.00 94.38 84 ILE A O 1
ATOM 643 N N . LEU A 1 85 ? -12.667 4.493 10.625 1.00 91.31 85 LEU A N 1
ATOM 644 C CA . LEU A 1 85 ? -13.450 5.733 10.597 1.00 91.31 85 LEU A CA 1
ATOM 645 C C . LEU A 1 85 ? -13.587 6.374 11.983 1.00 91.31 85 LEU A C 1
ATOM 647 O O . LEU A 1 85 ? -13.182 7.516 12.168 1.00 91.31 85 LEU A O 1
ATOM 651 N N . LYS A 1 86 ? -14.128 5.654 12.973 1.00 91.69 86 LYS A N 1
ATOM 652 C CA . LYS A 1 86 ? -14.308 6.206 14.327 1.00 91.69 86 LYS A CA 1
ATOM 653 C C . LYS A 1 86 ? -12.977 6.617 14.972 1.00 91.69 86 LYS A C 1
ATOM 655 O O . LYS A 1 86 ? -12.938 7.712 15.530 1.00 91.69 86 LYS A O 1
ATOM 660 N N . PRO A 1 87 ? -11.893 5.815 14.900 1.00 91.81 87 PRO A N 1
ATOM 661 C CA . PRO A 1 87 ? -10.587 6.263 15.373 1.00 91.81 87 PRO A CA 1
ATOM 662 C C . PRO A 1 87 ? -10.050 7.504 14.647 1.00 91.81 87 PRO A C 1
ATOM 664 O O . PRO A 1 87 ? -9.518 8.391 15.305 1.00 91.81 87 PRO A O 1
ATOM 667 N N . MET A 1 88 ? -10.229 7.611 13.325 1.00 86.88 88 MET A N 1
ATOM 668 C CA . MET A 1 88 ? -9.821 8.793 12.549 1.00 86.88 88 MET A CA 1
ATOM 669 C C . MET A 1 88 ? -10.608 10.051 12.946 1.00 86.88 88 MET A C 1
ATOM 671 O O . MET A 1 88 ? -10.029 11.126 13.031 1.00 86.88 88 MET A O 1
ATOM 675 N N . LEU A 1 89 ? -11.902 9.927 13.259 1.00 85.44 89 LEU A N 1
ATOM 676 C CA . LEU A 1 89 ? -12.729 11.049 13.735 1.00 85.44 89 LEU A CA 1
ATOM 677 C C . LEU A 1 89 ? -12.342 11.546 15.136 1.00 85.44 89 LEU A C 1
ATOM 679 O O . LEU A 1 89 ? -12.702 12.658 15.511 1.00 85.44 89 LEU A O 1
ATOM 683 N N . LYS A 1 90 ? -11.641 10.723 15.922 1.00 83.94 90 LYS A N 1
ATOM 684 C CA . LYS A 1 90 ? -11.125 11.084 17.249 1.00 83.94 90 LYS A CA 1
ATOM 685 C C . LYS A 1 90 ? -9.693 11.629 17.195 1.00 83.94 90 LYS A C 1
ATOM 687 O O . LYS A 1 90 ? -9.098 11.828 18.248 1.00 83.94 90 LYS A O 1
ATOM 692 N N . LEU A 1 91 ? -9.122 11.839 16.006 1.00 78.81 91 LEU A N 1
ATOM 693 C CA . LEU A 1 91 ? -7.793 12.429 15.883 1.00 78.81 91 LEU A CA 1
ATOM 694 C C . LEU A 1 91 ? -7.786 13.852 16.430 1.00 78.81 91 LEU A C 1
ATOM 696 O O . LEU A 1 91 ? -8.488 14.727 15.926 1.00 78.81 91 LEU A O 1
ATOM 700 N N . ASP A 1 92 ? -6.934 14.089 17.420 1.00 71.44 92 ASP A N 1
ATOM 701 C CA . ASP A 1 92 ? -6.559 15.439 17.796 1.00 71.44 92 ASP A CA 1
ATOM 702 C C . ASP A 1 92 ? -5.424 15.906 16.873 1.00 71.44 92 ASP A C 1
ATOM 704 O O . ASP A 1 92 ? -4.298 15.397 16.901 1.00 71.44 92 ASP A O 1
ATOM 708 N N . HIS A 1 93 ? -5.724 16.887 16.022 1.00 66.31 93 HIS A N 1
ATOM 709 C CA . HIS A 1 93 ? -4.761 17.453 15.078 1.00 66.31 93 HIS A CA 1
ATOM 710 C C . HIS A 1 93 ? -3.562 18.125 15.766 1.00 66.31 93 HIS A C 1
ATOM 712 O O . HIS A 1 93 ? -2.529 18.311 15.125 1.00 66.31 93 HIS A O 1
ATOM 718 N N . SER A 1 94 ? -3.662 18.459 17.058 1.00 65.31 94 SER A N 1
ATOM 719 C CA . SER A 1 94 ? -2.545 18.991 17.845 1.00 65.31 94 SER A CA 1
ATOM 720 C C . SER A 1 94 ? -1.552 17.913 18.302 1.00 65.31 94 SER A C 1
ATOM 722 O O . SER A 1 94 ? -0.387 18.218 18.554 1.00 65.31 94 SER A O 1
ATOM 724 N N . GLU A 1 95 ? -1.976 16.646 18.352 1.00 64.44 95 GLU A N 1
ATOM 725 C CA . GLU A 1 95 ? -1.142 15.511 18.771 1.00 64.44 95 GLU A CA 1
ATOM 726 C C . GLU A 1 95 ? -0.326 14.911 17.619 1.00 64.44 95 GLU A C 1
ATOM 728 O O . GLU A 1 95 ? 0.620 14.149 17.843 1.00 64.44 95 GLU A O 1
ATOM 733 N N . THR A 1 96 ? -0.658 15.256 16.372 1.00 60.97 96 THR A N 1
ATOM 734 C CA . THR A 1 96 ? 0.024 14.711 15.195 1.00 60.97 96 THR A CA 1
ATOM 735 C C . THR A 1 96 ? 1.327 15.476 14.977 1.00 60.97 96 THR A C 1
ATOM 737 O O . THR A 1 96 ? 1.378 16.488 14.286 1.00 60.97 96 THR A O 1
ATOM 740 N N . SER A 1 97 ? 2.404 15.006 15.609 1.00 53.88 97 SER A N 1
ATOM 741 C CA . SER A 1 97 ? 3.647 15.772 15.793 1.00 53.88 97 SER A CA 1
ATOM 742 C C . SER A 1 97 ? 4.419 16.096 14.501 1.00 53.88 97 SER A C 1
ATOM 744 O O . SER A 1 97 ? 5.394 16.841 14.564 1.00 53.88 97 SER A O 1
ATOM 746 N N . GLN A 1 98 ? 4.034 15.538 13.344 1.00 51.38 98 GLN A N 1
ATOM 747 C CA . GLN A 1 98 ? 4.846 15.584 12.117 1.00 51.38 98 GLN A CA 1
ATOM 748 C C . GLN A 1 98 ? 4.086 15.690 10.783 1.00 51.38 98 GLN A C 1
ATOM 750 O O . GLN A 1 98 ? 4.734 15.987 9.781 1.00 51.38 98 GLN A O 1
ATOM 755 N N . ALA A 1 99 ? 2.764 15.490 10.718 1.00 53.91 99 ALA A N 1
ATOM 756 C CA . ALA A 1 99 ? 2.067 15.438 9.430 1.00 53.91 99 ALA A CA 1
ATOM 757 C C . ALA A 1 99 ? 0.668 16.070 9.477 1.00 53.91 99 ALA A C 1
ATOM 759 O O . ALA A 1 99 ? -0.216 15.602 10.187 1.00 53.91 99 ALA A O 1
ATOM 760 N N . THR A 1 100 ? 0.4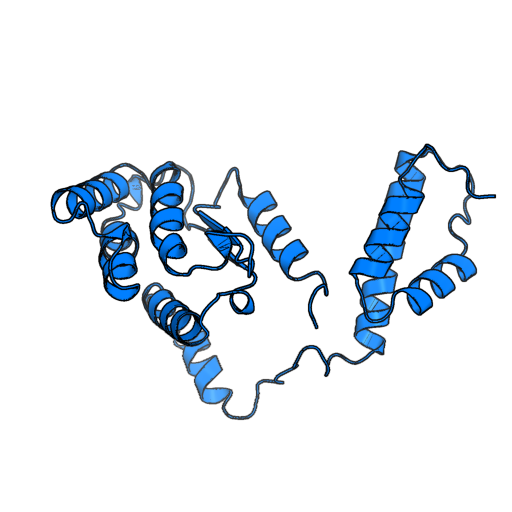52 17.101 8.655 1.00 65.69 100 THR A N 1
ATOM 761 C CA . THR A 1 100 ? -0.859 17.750 8.449 1.00 65.69 100 THR A CA 1
ATOM 762 C C . THR A 1 100 ? -1.855 16.832 7.723 1.00 65.69 100 THR A C 1
ATOM 764 O O . THR A 1 100 ? -3.045 17.124 7.667 1.00 65.69 100 THR A O 1
ATOM 767 N N . PHE A 1 101 ? -1.376 15.728 7.139 1.00 73.62 101 PHE A N 1
A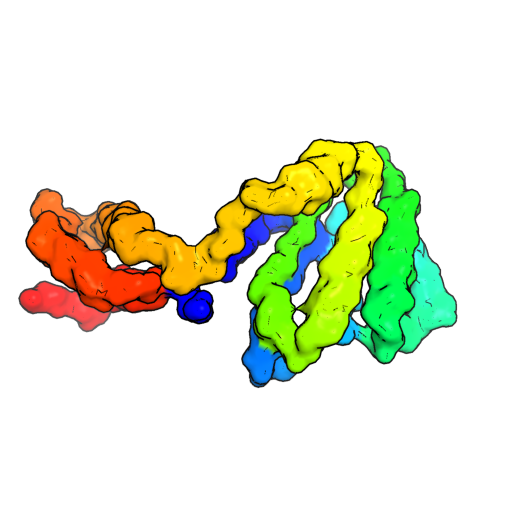TOM 768 C CA . PHE A 1 101 ? -2.170 14.745 6.407 1.00 73.62 101 PHE A CA 1
ATOM 769 C C . PHE A 1 101 ? -1.506 13.362 6.453 1.00 73.62 101 PHE A C 1
ATOM 771 O O . PHE A 1 101 ? -0.282 13.253 6.502 1.00 73.62 101 PHE A O 1
ATOM 778 N N . ILE A 1 102 ? -2.314 12.302 6.396 1.00 80.12 102 ILE A N 1
ATOM 779 C CA . ILE A 1 102 ? -1.854 10.907 6.395 1.00 80.12 102 ILE A CA 1
ATOM 780 C C . ILE A 1 102 ? -2.088 10.299 5.010 1.00 80.12 102 ILE A C 1
ATOM 782 O O . ILE A 1 102 ? -3.192 10.364 4.474 1.00 80.12 102 ILE A O 1
ATOM 786 N N . ILE A 1 103 ? -1.061 9.666 4.441 1.00 86.62 103 ILE A N 1
ATOM 787 C CA . ILE A 1 103 ? -1.151 8.937 3.172 1.00 86.62 103 ILE A CA 1
ATOM 788 C C . ILE A 1 103 ? -1.436 7.460 3.449 1.00 86.62 103 ILE A C 1
ATOM 790 O O . ILE A 1 103 ? -0.709 6.799 4.197 1.00 86.62 103 ILE A O 1
ATOM 794 N N . ILE A 1 104 ? -2.459 6.924 2.782 1.00 89.88 104 ILE A N 1
ATOM 795 C CA . ILE A 1 104 ? -2.761 5.493 2.744 1.00 89.88 104 ILE A CA 1
ATOM 796 C C . ILE A 1 104 ? -2.632 5.006 1.301 1.00 89.88 104 ILE A C 1
ATOM 798 O O . ILE A 1 104 ? -3.277 5.544 0.405 1.00 89.88 104 ILE A O 1
ATOM 802 N N . VAL A 1 105 ? -1.812 3.979 1.070 1.00 90.88 105 VAL A N 1
ATOM 803 C CA . VAL A 1 105 ? -1.609 3.395 -0.266 1.00 90.88 105 VAL A CA 1
ATOM 804 C C . VAL A 1 105 ? -2.256 2.017 -0.347 1.00 90.88 105 VAL A C 1
ATOM 806 O O . VAL A 1 105 ? -1.846 1.095 0.355 1.00 90.88 105 VAL A O 1
ATOM 809 N N . ILE A 1 106 ? -3.233 1.851 -1.236 1.00 92.00 106 ILE A N 1
ATOM 810 C CA . ILE A 1 106 ? -3.849 0.552 -1.532 1.00 92.00 106 ILE A CA 1
ATOM 811 C C . ILE A 1 106 ? -3.609 0.241 -3.006 1.00 92.00 106 ILE A C 1
ATOM 813 O O . ILE A 1 106 ? -3.982 1.026 -3.872 1.00 92.00 106 ILE A O 1
ATOM 817 N N . ASP A 1 107 ? -2.970 -0.891 -3.289 1.00 91.50 107 ASP A N 1
ATOM 818 C CA . ASP A 1 107 ? -2.573 -1.281 -4.645 1.00 91.50 107 ASP A CA 1
ATOM 819 C C . ASP A 1 107 ? -3.153 -2.641 -5.041 1.00 91.50 107 ASP A C 1
ATOM 821 O O . ASP A 1 107 ? -3.390 -3.495 -4.180 1.00 91.50 107 ASP A O 1
ATOM 825 N N . ALA A 1 108 ? -3.314 -2.834 -6.355 1.00 88.94 108 ALA A N 1
ATOM 826 C CA . ALA A 1 108 ? -3.779 -4.073 -6.982 1.00 88.94 108 ALA A CA 1
ATOM 827 C C . ALA A 1 108 ? -5.135 -4.568 -6.445 1.00 88.94 108 ALA A C 1
ATOM 829 O O . ALA A 1 108 ? -5.332 -5.762 -6.246 1.00 88.94 108 ALA A O 1
ATOM 830 N N . LEU A 1 109 ? -6.080 -3.656 -6.180 1.00 87.88 109 LEU A N 1
ATOM 831 C CA . LEU A 1 109 ? -7.391 -3.991 -5.604 1.00 87.88 109 LEU A CA 1
ATOM 832 C C . LEU A 1 109 ? -8.157 -5.040 -6.441 1.00 87.88 109 LEU A C 1
ATOM 834 O O . LEU A 1 109 ? -8.898 -5.848 -5.889 1.00 87.88 109 LEU A O 1
ATOM 838 N N . ASP A 1 110 ? -7.921 -5.083 -7.754 1.00 84.06 110 ASP A N 1
ATOM 839 C CA . ASP A 1 110 ? -8.424 -6.095 -8.690 1.00 84.06 110 ASP A CA 1
ATOM 840 C C . ASP A 1 110 ? -7.893 -7.520 -8.425 1.00 84.06 110 ASP A C 1
ATOM 842 O O . ASP A 1 110 ? -8.522 -8.505 -8.821 1.00 84.06 110 ASP A O 1
ATOM 846 N N . GLU A 1 111 ? -6.780 -7.652 -7.701 1.00 89.00 111 GLU A N 1
ATOM 847 C CA . GLU A 1 111 ? -6.230 -8.921 -7.220 1.00 89.00 111 GLU A CA 1
ATOM 848 C C . GLU A 1 111 ? -6.867 -9.405 -5.902 1.00 89.00 111 GLU A C 1
ATOM 850 O O . GLU A 1 111 ? -6.466 -10.440 -5.367 1.00 89.00 111 GLU A O 1
ATOM 855 N N . CYS A 1 112 ? -7.888 -8.719 -5.379 1.00 90.75 112 CYS A N 1
ATOM 856 C CA . CYS A 1 112 ? -8.698 -9.258 -4.290 1.00 90.75 112 CYS A CA 1
ATOM 857 C C . CYS A 1 112 ? -9.429 -10.545 -4.729 1.00 90.75 112 CYS A C 1
ATOM 859 O O . CYS A 1 112 ? -9.817 -10.702 -5.894 1.00 90.75 112 CYS A O 1
ATOM 861 N N . ASP A 1 113 ? -9.608 -11.486 -3.798 1.00 90.19 113 ASP A N 1
ATOM 862 C CA . ASP A 1 113 ? -10.217 -12.794 -4.070 1.00 90.19 113 ASP A CA 1
ATOM 863 C C . ASP A 1 113 ? -11.684 -12.684 -4.517 1.00 90.19 113 ASP A C 1
ATOM 865 O O . ASP A 1 113 ? -12.140 -13.482 -5.337 1.00 90.19 113 ASP A O 1
ATOM 869 N N . HIS A 1 114 ? -12.421 -11.684 -4.017 1.00 87.94 114 HIS A N 1
ATOM 870 C CA . HIS A 1 114 ? -13.838 -11.498 -4.324 1.00 87.94 114 HIS A CA 1
ATOM 871 C C . HIS A 1 114 ? -14.130 -10.086 -4.836 1.00 87.94 114 HIS A C 1
ATOM 873 O O . HIS A 1 114 ? -13.944 -9.092 -4.140 1.00 87.94 114 HIS A O 1
ATOM 879 N N . GLU A 1 115 ? -14.717 -9.993 -6.028 1.00 82.94 115 GLU A N 1
ATOM 880 C CA . GLU A 1 115 ? -15.091 -8.712 -6.644 1.00 82.94 115 GLU A CA 1
ATOM 881 C C . GLU A 1 115 ? -16.119 -7.917 -5.810 1.00 82.94 115 GLU A C 1
ATOM 883 O O . GLU A 1 115 ? -16.099 -6.687 -5.766 1.00 82.94 115 GLU A O 1
ATOM 888 N N . ARG A 1 116 ? -17.011 -8.610 -5.087 1.00 83.88 116 ARG A N 1
ATOM 889 C CA . ARG A 1 116 ? -17.970 -7.966 -4.169 1.00 83.88 116 ARG A CA 1
ATOM 890 C C . ARG A 1 116 ? -17.275 -7.221 -3.027 1.00 83.88 116 ARG A C 1
ATOM 892 O O . ARG A 1 116 ? -17.750 -6.160 -2.615 1.00 83.88 116 ARG A O 1
ATOM 899 N N . ASP A 1 117 ? -16.146 -7.742 -2.555 1.00 90.00 117 ASP A N 1
ATOM 900 C CA . ASP A 1 117 ? -15.360 -7.098 -1.507 1.00 90.00 117 ASP A CA 1
ATOM 901 C C . ASP A 1 117 ? -14.688 -5.833 -2.048 1.00 90.00 117 ASP A C 1
ATOM 903 O O . ASP A 1 117 ? -14.724 -4.806 -1.380 1.00 90.00 117 ASP A O 1
ATOM 907 N N . VAL A 1 118 ? -14.185 -5.855 -3.289 1.00 86.31 118 VAL A N 1
ATOM 908 C CA . VAL A 1 118 ? -13.628 -4.671 -3.973 1.00 86.31 118 VAL A CA 1
ATOM 909 C C . VAL A 1 118 ? -14.633 -3.521 -4.001 1.00 86.31 118 VAL A C 1
ATOM 911 O O . VAL A 1 118 ? -14.318 -2.416 -3.561 1.00 86.31 118 VAL A O 1
ATOM 914 N N . ARG A 1 119 ? -15.868 -3.785 -4.451 1.00 83.50 119 ARG A N 1
ATOM 915 C CA . ARG A 1 119 ? -16.936 -2.767 -4.486 1.00 83.50 119 ARG A CA 1
ATOM 916 C C . ARG A 1 119 ? -17.228 -2.208 -3.094 1.00 83.50 119 ARG A C 1
ATOM 918 O O . ARG A 1 119 ? -17.361 -0.999 -2.931 1.00 83.50 119 ARG A O 1
ATOM 925 N N . THR A 1 120 ? -17.280 -3.087 -2.096 1.00 86.44 120 THR A N 1
ATOM 926 C CA . THR A 1 120 ? -17.515 -2.710 -0.697 1.00 86.44 120 THR A CA 1
ATOM 927 C C . THR A 1 120 ? -16.379 -1.836 -0.160 1.00 86.44 120 THR A C 1
ATOM 929 O O . THR A 1 120 ? -16.638 -0.815 0.468 1.00 86.44 120 THR A O 1
ATOM 932 N N . ILE A 1 121 ? -15.120 -2.187 -0.437 1.00 89.31 121 ILE A N 1
ATOM 933 C CA . ILE A 1 121 ? -13.940 -1.417 -0.024 1.00 89.31 121 ILE A CA 1
ATOM 934 C C . ILE A 1 121 ? -13.988 -0.005 -0.609 1.00 89.31 121 ILE A C 1
ATOM 936 O O . ILE A 1 121 ? -13.841 0.954 0.141 1.00 89.31 121 ILE A O 1
ATOM 940 N N . VAL A 1 122 ? -14.234 0.137 -1.916 1.00 85.44 122 VAL A N 1
ATOM 941 C CA . VAL A 1 122 ? -14.307 1.452 -2.579 1.00 85.44 122 VAL A CA 1
ATOM 942 C C . VAL A 1 122 ? -15.411 2.316 -1.965 1.00 85.44 122 VAL A C 1
ATOM 944 O O . VAL A 1 122 ? -15.175 3.478 -1.638 1.00 85.44 122 VAL A O 1
ATOM 947 N N . GLN A 1 123 ? -16.596 1.739 -1.738 1.00 84.81 123 GLN A N 1
ATOM 948 C CA . GLN A 1 123 ? -17.703 2.441 -1.083 1.00 84.81 123 GLN A CA 1
ATOM 949 C C . GLN A 1 123 ? -17.335 2.908 0.327 1.00 84.81 123 GLN A C 1
ATOM 951 O O . GLN A 1 123 ? -17.607 4.051 0.680 1.00 84.81 123 GLN A O 1
ATOM 956 N N . LEU A 1 124 ? -16.694 2.058 1.130 1.00 87.88 124 LEU A N 1
ATOM 957 C CA . LEU A 1 124 ? -16.299 2.414 2.491 1.00 87.88 124 LEU A CA 1
ATOM 958 C C . LEU A 1 124 ? -15.221 3.502 2.504 1.00 87.88 124 LEU A C 1
ATOM 960 O O . LEU A 1 124 ? -15.355 4.471 3.241 1.00 87.88 124 LEU A O 1
ATOM 964 N N . LEU A 1 125 ? -14.192 3.392 1.660 1.00 85.69 125 LEU A N 1
ATOM 965 C CA . LEU A 1 125 ? -13.123 4.392 1.581 1.00 85.69 125 LEU A CA 1
ATOM 966 C C . LEU A 1 125 ? -13.641 5.774 1.164 1.00 85.69 125 LEU A C 1
ATOM 968 O O . LEU A 1 125 ? -13.133 6.771 1.670 1.00 85.69 125 LEU A O 1
ATOM 972 N N . SER A 1 126 ? -14.689 5.842 0.333 1.00 79.12 126 SER A N 1
ATOM 973 C CA . SER A 1 126 ? -15.332 7.117 -0.028 1.00 79.12 126 SER A CA 1
ATOM 974 C C . SER A 1 126 ? -15.941 7.865 1.169 1.00 79.12 126 SER A C 1
ATOM 976 O O . SER A 1 126 ? -16.152 9.070 1.104 1.00 79.12 126 SER A O 1
ATOM 978 N N . LEU A 1 127 ? -16.185 7.180 2.295 1.00 79.94 127 LEU A N 1
ATOM 979 C CA . LEU A 1 127 ? -16.683 7.801 3.527 1.00 79.94 127 LEU A CA 1
ATOM 980 C C . LEU A 1 127 ? -15.594 8.543 4.319 1.00 79.94 127 LEU A C 1
ATOM 982 O O . LEU A 1 127 ? -15.930 9.272 5.246 1.00 79.94 127 LEU A O 1
ATOM 986 N N . LEU A 1 128 ? -14.306 8.346 4.003 1.00 73.88 128 LEU A N 1
ATOM 987 C CA . LEU A 1 128 ? -13.197 9.092 4.622 1.00 73.88 128 LEU A CA 1
ATOM 988 C C . LEU A 1 128 ? -13.008 10.488 4.015 1.00 73.88 128 LEU A C 1
ATOM 990 O O . LEU A 1 128 ? -12.217 11.274 4.529 1.00 73.88 128 LEU A O 1
ATOM 994 N N . GLN A 1 129 ? -13.691 10.791 2.913 1.00 62.72 129 GLN A N 1
ATOM 995 C CA . GLN A 1 129 ? -13.582 12.073 2.235 1.00 62.72 129 GLN A CA 1
ATOM 996 C C . GLN A 1 129 ? -14.658 13.022 2.770 1.00 62.72 129 GLN A C 1
ATOM 998 O O . GLN A 1 129 ? -15.832 12.926 2.416 1.00 62.72 129 GLN A O 1
ATOM 1003 N N . ASP A 1 130 ? -14.257 13.945 3.641 1.00 51.59 130 ASP A N 1
ATOM 1004 C CA . ASP A 1 130 ? -15.129 15.006 4.139 1.00 51.59 130 ASP A CA 1
ATOM 1005 C C . ASP A 1 130 ? -15.245 16.121 3.079 1.00 51.59 130 ASP A C 1
ATOM 1007 O O . ASP A 1 130 ? -14.251 16.756 2.749 1.00 51.59 130 ASP A O 1
ATOM 1011 N N . GLN A 1 131 ? -16.446 16.301 2.509 1.00 48.22 131 GLN A N 1
ATOM 1012 C CA . GLN A 1 131 ? -17.052 17.515 1.905 1.00 48.22 131 GLN A CA 1
ATOM 1013 C C . GLN A 1 131 ? -16.270 18.405 0.899 1.00 48.22 131 GLN A C 1
ATOM 1015 O O . GLN A 1 131 ? -16.863 19.325 0.340 1.00 48.22 131 GLN A O 1
ATOM 1020 N N . THR A 1 132 ? -15.006 18.150 0.559 1.00 41.16 132 THR A N 1
ATOM 1021 C CA . THR A 1 132 ? -14.283 18.814 -0.550 1.00 41.16 132 THR A CA 1
ATOM 1022 C C . THR A 1 132 ? -14.387 18.041 -1.858 1.00 41.16 132 THR A C 1
ATOM 1024 O O . THR A 1 132 ? -13.727 18.379 -2.834 1.00 41.16 132 THR A O 1
ATOM 1027 N N . GLU A 1 133 ? -15.236 17.015 -1.902 1.00 43.19 133 GLU A N 1
ATOM 1028 C CA . GLU A 1 133 ? -15.556 16.258 -3.106 1.00 43.19 133 GLU A CA 1
ATOM 1029 C C . GLU A 1 133 ? -16.680 16.877 -3.936 1.00 43.19 133 GLU A C 1
ATOM 1031 O O . GLU A 1 133 ? -17.147 16.214 -4.849 1.0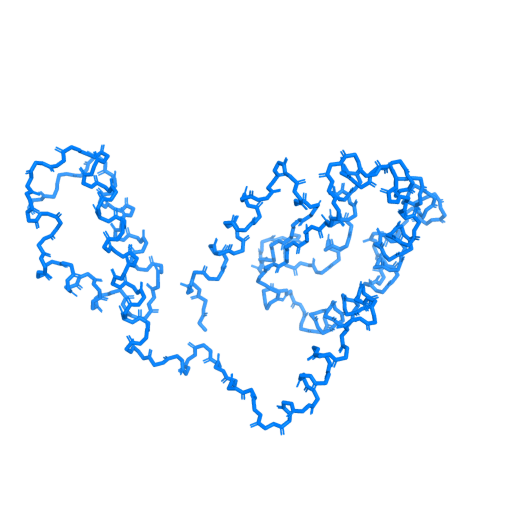0 43.19 133 GLU A O 1
ATOM 1036 N N . LEU A 1 134 ? -17.112 18.129 -3.742 1.00 41.81 134 LEU A N 1
ATOM 1037 C CA . LEU A 1 134 ? -17.939 18.717 -4.804 1.00 41.81 134 LEU A CA 1
ATOM 1038 C C . LEU A 1 134 ? -17.209 18.635 -6.164 1.00 41.81 134 LEU A C 1
ATOM 1040 O O . LEU A 1 134 ? -17.816 18.140 -7.090 1.00 41.81 134 LEU A O 1
ATOM 1044 N N . PRO A 1 135 ? -15.906 18.930 -6.316 1.00 44.66 135 PRO A N 1
ATOM 1045 C CA . PRO A 1 135 ? -15.204 18.790 -7.595 1.00 44.66 135 PRO A CA 1
ATOM 1046 C C . PRO A 1 135 ? -14.869 17.347 -8.001 1.00 44.66 135 PRO A C 1
ATOM 1048 O O . PRO A 1 135 ? -14.774 17.079 -9.191 1.00 44.66 135 PRO A O 1
ATOM 1051 N N . ILE A 1 136 ? -14.693 16.410 -7.058 1.00 44.97 136 ILE A N 1
ATOM 1052 C CA . ILE A 1 136 ? -14.377 15.006 -7.386 1.00 44.97 136 ILE A CA 1
ATOM 1053 C C . ILE A 1 136 ? -15.662 14.210 -7.623 1.00 44.97 136 ILE A C 1
ATOM 1055 O O . ILE A 1 136 ? -15.759 13.540 -8.642 1.00 44.97 136 ILE A O 1
ATOM 1059 N N . ARG A 1 137 ? -16.698 14.343 -6.779 1.00 40.88 137 ARG A N 1
ATOM 1060 C CA . ARG A 1 137 ? -18.036 13.801 -7.060 1.00 40.88 137 ARG A CA 1
ATOM 1061 C C . ARG A 1 137 ? -18.733 14.524 -8.197 1.00 40.88 137 ARG A C 1
ATOM 1063 O O . ARG A 1 137 ? -19.269 13.807 -9.026 1.00 40.88 137 ARG A O 1
ATOM 1070 N N . LEU A 1 138 ? -18.765 15.862 -8.284 1.00 43.62 138 LEU A N 1
ATOM 1071 C CA . LEU A 1 138 ? -19.292 16.535 -9.489 1.00 43.62 138 LEU A CA 1
ATOM 1072 C C . LEU A 1 138 ? -18.400 16.250 -10.680 1.00 43.62 138 LEU A C 1
ATOM 1074 O O . LEU A 1 138 ? -18.956 16.062 -11.738 1.00 43.62 138 LEU A O 1
ATOM 1078 N N . GLY A 1 139 ? -17.084 16.100 -10.510 1.00 44.41 139 GLY A N 1
ATOM 1079 C CA . GLY A 1 139 ? -16.214 15.496 -11.514 1.00 44.41 139 GLY A CA 1
ATOM 1080 C C . GLY A 1 139 ? -16.817 14.176 -11.975 1.00 44.41 139 GLY A C 1
ATOM 1081 O O . GLY A 1 139 ? -17.367 14.116 -13.056 1.00 44.41 139 GLY A O 1
ATOM 1082 N N . PHE A 1 140 ? -16.858 13.139 -11.143 1.00 44.44 140 PHE A N 1
ATOM 1083 C CA . PHE A 1 140 ? -17.417 11.830 -11.498 1.00 44.44 140 PHE A CA 1
ATOM 1084 C C . PHE A 1 140 ? -18.908 11.835 -11.912 1.00 44.44 140 PHE A C 1
ATOM 1086 O O . PHE A 1 140 ? -19.338 10.898 -12.580 1.00 44.44 140 PHE A O 1
ATOM 1093 N N . SER A 1 141 ? -19.690 12.865 -11.565 1.00 43.56 141 SER A N 1
ATOM 1094 C CA . SER A 1 141 ? -21.113 13.012 -11.929 1.00 43.56 141 SER A CA 1
ATOM 1095 C C . SER A 1 141 ? -21.319 13.749 -13.270 1.00 43.56 141 SER A C 1
ATOM 1097 O O . SER A 1 141 ? -22.108 13.281 -14.091 1.00 43.56 141 SER A O 1
ATOM 1099 N N . ASP A 1 142 ? -20.581 14.838 -13.537 1.00 41.91 142 ASP A N 1
ATOM 1100 C CA . ASP A 1 142 ? -20.477 15.537 -14.842 1.00 41.91 142 ASP A CA 1
ATOM 1101 C C . ASP A 1 142 ? -19.669 14.723 -15.863 1.00 41.91 142 ASP A C 1
ATOM 1103 O O . ASP A 1 142 ? -19.760 14.934 -17.068 1.00 41.91 142 ASP A O 1
ATOM 1107 N N . ILE A 1 143 ? -18.889 13.752 -15.394 1.00 43.56 143 ILE A N 1
ATOM 1108 C CA . ILE A 1 143 ? -18.117 12.807 -16.206 1.00 43.56 143 ILE A CA 1
ATOM 1109 C C . ILE A 1 143 ? -19.001 11.661 -16.737 1.00 43.56 143 ILE A C 1
ATOM 1111 O O . ILE A 1 143 ? -18.497 10.728 -17.361 1.00 43.56 143 ILE A O 1
ATOM 1115 N N . SER A 1 144 ? -20.331 11.745 -16.608 1.00 42.50 144 SER A N 1
ATOM 1116 C CA . SER A 1 144 ? -21.264 10.930 -17.399 1.00 42.50 144 SER A CA 1
ATOM 1117 C C . SER A 1 144 ? -21.127 11.243 -18.905 1.00 42.50 144 SER A C 1
ATOM 1119 O O . SER A 1 144 ? -21.921 11.961 -19.498 1.00 42.50 144 SER A O 1
ATOM 1121 N N . GLY A 1 145 ? -20.073 10.702 -19.528 1.00 46.19 145 GLY A N 1
ATOM 1122 C CA . GLY A 1 145 ? -19.691 10.917 -20.929 1.00 46.19 145 GLY A CA 1
ATOM 1123 C C . GLY A 1 145 ? -18.258 11.424 -21.164 1.00 46.19 145 GLY A C 1
ATOM 1124 O O . GLY A 1 145 ? -17.847 11.502 -22.318 1.00 46.19 145 GLY A O 1
ATOM 1125 N N . HIS A 1 146 ? -17.484 11.744 -20.116 1.00 39.16 146 HIS A N 1
ATOM 1126 C CA . HIS A 1 146 ? -16.152 12.369 -20.248 1.00 39.16 146 HIS A CA 1
ATOM 1127 C C . HIS A 1 146 ? -15.040 11.700 -19.428 1.00 39.16 146 HIS A C 1
ATOM 1129 O O . HIS A 1 146 ? -14.036 12.333 -19.109 1.00 39.16 146 HIS A O 1
ATOM 1135 N N . TYR A 1 147 ? -15.183 10.418 -19.087 1.00 42.34 147 TYR A N 1
ATOM 1136 C CA . TYR A 1 147 ? -14.017 9.607 -18.756 1.00 42.34 147 TYR A CA 1
ATOM 1137 C C . TYR A 1 147 ? -13.664 8.870 -20.030 1.00 42.34 147 TYR A C 1
ATOM 1139 O O . TYR A 1 147 ? -14.520 8.249 -20.660 1.00 42.34 147 TYR A O 1
ATOM 1147 N N . GLN A 1 148 ? -12.402 8.956 -20.423 1.00 38.12 148 GLN A N 1
ATOM 1148 C CA . GLN A 1 148 ? -11.876 7.939 -21.298 1.00 38.12 148 GLN A CA 1
ATOM 1149 C C . GLN A 1 148 ? -11.618 6.759 -20.378 1.00 38.12 148 GLN A C 1
ATOM 1151 O O . GLN A 1 148 ? -10.703 6.792 -19.552 1.00 38.12 148 GLN A O 1
ATOM 1156 N N . ASP A 1 149 ? -12.510 5.776 -20.441 1.00 38.53 149 ASP A N 1
ATOM 1157 C CA . ASP A 1 149 ? -12.276 4.463 -19.869 1.00 38.53 149 ASP A CA 1
ATOM 1158 C C . ASP A 1 149 ? -11.093 3.889 -20.639 1.00 38.53 149 ASP A C 1
ATOM 1160 O O . ASP A 1 149 ? -11.265 3.129 -21.578 1.00 38.53 149 ASP A O 1
ATOM 1164 N N . ILE A 1 150 ? -9.868 4.315 -20.318 1.00 39.34 150 ILE A N 1
ATOM 1165 C CA . ILE A 1 150 ? -8.681 3.691 -20.882 1.00 39.34 150 ILE A CA 1
ATOM 1166 C C . ILE A 1 150 ? -8.511 2.407 -20.093 1.00 39.34 150 ILE A C 1
ATOM 1168 O O . ILE A 1 150 ? -7.644 2.230 -19.230 1.00 39.34 150 ILE A O 1
ATOM 1172 N N . ALA A 1 151 ? -9.407 1.485 -20.412 1.00 42.00 151 ALA A N 1
ATOM 1173 C CA . ALA A 1 151 ? -9.173 0.078 -20.365 1.00 42.00 151 ALA A CA 1
ATOM 1174 C C . ALA A 1 151 ? -7.716 -0.095 -20.798 1.00 42.00 151 ALA A C 1
ATOM 1176 O O . ALA A 1 151 ? -7.317 0.386 -21.846 1.00 42.00 151 ALA A O 1
ATOM 1177 N N . LEU A 1 152 ? -6.860 -0.700 -19.977 1.00 41.78 152 LEU A N 1
ATOM 1178 C CA . LEU A 1 152 ? -5.404 -0.647 -20.204 1.00 41.78 152 LEU A CA 1
ATOM 1179 C C . LEU A 1 152 ? -4.929 -1.287 -21.537 1.00 41.78 152 LEU A C 1
ATOM 1181 O O . LEU A 1 152 ? -3.739 -1.333 -21.815 1.00 41.78 152 LEU A O 1
ATOM 1185 N N . HIS A 1 153 ? -5.872 -1.845 -22.294 1.00 45.44 153 HIS A N 1
ATOM 1186 C CA . HIS A 1 153 ? -5.785 -2.405 -23.638 1.00 45.44 153 HIS A CA 1
ATOM 1187 C C . HIS A 1 153 ? -6.153 -1.388 -24.744 1.00 45.44 153 HIS A C 1
ATOM 1189 O O . HIS A 1 153 ? -6.068 -1.724 -25.916 1.00 45.44 153 HIS A O 1
ATOM 1195 N N . GLU A 1 154 ? -6.530 -0.167 -24.366 1.00 48.78 154 GLU A N 1
ATOM 1196 C CA . GLU A 1 154 ? -6.818 0.999 -25.207 1.00 48.78 154 GLU A CA 1
ATOM 1197 C C . GLU A 1 154 ? -5.758 2.102 -25.047 1.00 48.78 154 GLU A C 1
ATOM 1199 O O . GLU A 1 154 ? -5.875 3.154 -25.671 1.00 48.78 154 GLU A O 1
ATOM 1204 N N . ILE A 1 155 ? -4.712 1.891 -24.227 1.00 58.72 155 ILE A N 1
ATOM 1205 C CA . ILE A 1 155 ? -3.523 2.750 -24.302 1.00 58.72 155 ILE A CA 1
ATOM 1206 C C . ILE A 1 155 ? -2.916 2.495 -25.684 1.00 58.72 155 ILE A C 1
ATOM 1208 O O . ILE A 1 155 ? -2.561 1.342 -25.952 1.00 58.72 155 ILE A O 1
ATOM 1212 N N . PRO A 1 156 ? -2.789 3.521 -26.546 1.00 69.25 156 PRO A N 1
ATOM 1213 C CA . PRO A 1 156 ? -2.181 3.343 -27.853 1.00 69.25 156 PRO A CA 1
ATOM 1214 C C . PRO A 1 156 ? -0.795 2.717 -27.691 1.00 69.25 156 PRO A C 1
ATOM 1216 O O . PRO A 1 156 ? -0.042 3.066 -26.771 1.00 69.25 156 PRO A O 1
ATOM 1219 N N . GLU A 1 157 ? -0.465 1.758 -28.553 1.00 71.38 157 GLU A N 1
ATOM 1220 C CA . GLU A 1 157 ? 0.822 1.065 -28.508 1.00 71.38 157 GLU A CA 1
ATOM 1221 C C . GLU A 1 157 ? 1.976 2.073 -28.576 1.00 71.38 157 GLU A C 1
ATOM 1223 O O . GLU A 1 157 ? 2.974 1.909 -27.883 1.00 71.38 157 GLU A O 1
ATOM 1228 N N . GLU A 1 158 ? 1.766 3.191 -29.275 1.00 75.75 158 GLU A N 1
ATOM 1229 C CA . GLU A 1 158 ? 2.688 4.315 -29.405 1.00 75.75 158 GLU A CA 1
ATOM 1230 C C . GLU A 1 158 ? 2.993 4.995 -28.062 1.00 75.75 158 GLU A C 1
ATOM 1232 O O . GLU A 1 158 ? 4.136 5.376 -27.801 1.00 75.75 158 GLU A O 1
ATOM 1237 N N . VAL A 1 159 ? 1.993 5.131 -27.183 1.00 75.31 159 VAL A N 1
ATOM 1238 C CA . VAL A 1 159 ? 2.177 5.695 -25.834 1.00 75.31 159 VAL A CA 1
ATOM 1239 C C . VAL A 1 159 ? 2.967 4.715 -24.971 1.00 75.31 159 VAL A C 1
ATOM 1241 O O . VAL A 1 159 ? 3.923 5.099 -24.300 1.00 75.31 159 VAL A O 1
ATOM 1244 N N . THR A 1 160 ? 2.635 3.424 -25.050 1.00 78.19 160 THR A N 1
ATOM 1245 C CA . THR A 1 160 ? 3.365 2.377 -24.319 1.00 78.19 160 THR A CA 1
ATOM 1246 C C . THR A 1 160 ? 4.813 2.258 -24.803 1.00 78.19 160 THR A C 1
ATOM 1248 O O . THR A 1 160 ? 5.727 2.103 -23.993 1.00 78.19 160 THR A O 1
ATOM 1251 N N . GLU A 1 161 ? 5.044 2.357 -26.112 1.00 86.94 161 GLU A N 1
ATOM 1252 C CA . GLU A 1 161 ? 6.369 2.362 -26.728 1.00 86.94 161 GLU A CA 1
ATOM 1253 C C . GLU A 1 161 ? 7.189 3.569 -26.265 1.00 86.94 161 GLU A C 1
ATOM 1255 O O . GLU A 1 161 ? 8.356 3.418 -25.893 1.00 86.94 161 GLU A O 1
ATOM 1260 N N . HIS A 1 162 ? 6.581 4.760 -26.252 1.00 85.81 162 HIS A N 1
ATOM 1261 C CA . HIS A 1 162 ? 7.225 5.975 -25.767 1.00 85.81 162 HIS A CA 1
ATOM 1262 C C . HIS A 1 162 ? 7.661 5.839 -24.303 1.00 85.81 162 HIS A C 1
ATOM 1264 O O . HIS A 1 162 ? 8.830 6.075 -23.990 1.00 85.81 162 HIS A O 1
ATOM 1270 N N . ASP A 1 163 ? 6.773 5.378 -23.423 1.00 79.88 163 ASP A N 1
ATOM 1271 C CA . ASP A 1 163 ? 7.087 5.254 -21.999 1.00 79.88 163 ASP A CA 1
ATOM 1272 C C . ASP A 1 163 ? 8.126 4.147 -21.727 1.00 79.88 163 ASP A C 1
ATOM 1274 O O . ASP A 1 163 ? 9.006 4.306 -20.875 1.00 79.88 163 ASP A O 1
ATOM 1278 N N . ILE A 1 164 ? 8.081 3.030 -22.468 1.00 87.00 164 ILE A N 1
ATOM 1279 C CA . ILE A 1 164 ? 9.103 1.972 -22.395 1.00 87.00 164 ILE A CA 1
ATOM 1280 C C . ILE A 1 164 ? 10.468 2.500 -22.853 1.00 87.00 164 ILE A C 1
ATOM 1282 O O . ILE A 1 164 ? 11.481 2.180 -22.224 1.00 87.00 164 ILE A O 1
ATOM 1286 N N . ARG A 1 165 ? 10.513 3.316 -23.913 1.00 91.31 165 ARG A N 1
ATOM 1287 C CA . ARG A 1 165 ? 11.745 3.958 -24.394 1.00 91.31 165 ARG A CA 1
ATOM 1288 C C . ARG A 1 165 ? 12.348 4.858 -23.329 1.00 91.31 165 ARG A C 1
ATOM 1290 O O . ARG A 1 165 ? 13.507 4.658 -22.980 1.00 91.31 165 ARG A O 1
ATOM 1297 N N . LEU A 1 166 ? 11.556 5.768 -22.760 1.00 88.00 166 LEU A N 1
ATOM 1298 C CA . LEU A 1 166 ? 12.009 6.657 -21.687 1.00 88.00 166 LEU A CA 1
ATOM 1299 C C . LEU A 1 166 ? 12.534 5.871 -20.478 1.00 88.00 166 LEU A C 1
ATOM 1301 O O . LEU A 1 166 ? 13.591 6.192 -19.935 1.00 88.00 166 LEU A O 1
ATOM 1305 N N . PHE A 1 167 ? 11.832 4.804 -20.082 1.00 88.00 167 PHE A N 1
ATOM 1306 C CA . PHE A 1 167 ? 12.269 3.932 -18.994 1.00 88.00 167 PHE A CA 1
ATOM 1307 C C . PHE A 1 167 ? 13.612 3.247 -19.286 1.00 88.00 167 PHE A C 1
ATOM 1309 O O . PHE A 1 167 ? 14.479 3.202 -18.411 1.00 88.00 167 PHE A O 1
ATOM 1316 N N . LEU A 1 168 ? 13.793 2.699 -20.492 1.00 92.12 168 LEU A N 1
ATOM 1317 C CA . LEU A 1 168 ? 15.049 2.061 -20.886 1.00 92.12 168 LEU A CA 1
ATOM 1318 C C . LEU A 1 168 ? 16.184 3.090 -20.961 1.00 92.12 168 LEU A C 1
ATOM 1320 O O . LEU A 1 168 ? 17.255 2.826 -20.427 1.00 92.12 168 LEU A O 1
ATOM 1324 N N . GLU A 1 169 ? 15.956 4.272 -21.533 1.00 92.25 169 GLU A N 1
ATOM 1325 C CA . GLU A 1 169 ? 16.956 5.347 -21.596 1.00 92.25 169 GLU A CA 1
ATOM 1326 C C . GLU A 1 169 ? 17.456 5.763 -20.211 1.00 92.25 169 GLU A C 1
ATOM 1328 O O . GLU A 1 169 ? 18.665 5.821 -19.983 1.00 92.25 169 GLU A O 1
ATOM 1333 N N . ASP A 1 170 ? 16.540 6.028 -19.277 1.00 90.62 170 ASP A N 1
ATOM 1334 C CA . ASP A 1 170 ? 16.885 6.393 -17.901 1.00 90.62 170 ASP A CA 1
ATOM 1335 C C . ASP A 1 170 ? 17.685 5.278 -17.210 1.00 90.62 170 ASP A C 1
ATOM 1337 O O . ASP A 1 170 ? 18.760 5.505 -16.643 1.00 90.62 170 ASP A O 1
ATOM 1341 N N . ARG A 1 171 ? 17.216 4.030 -17.329 1.00 91.50 171 ARG A N 1
ATOM 1342 C CA . ARG A 1 171 ? 17.871 2.883 -16.694 1.00 91.50 171 ARG A CA 1
ATOM 1343 C C . ARG A 1 171 ? 19.240 2.591 -17.276 1.00 91.50 171 ARG A C 1
ATOM 1345 O O . ARG A 1 171 ? 20.167 2.358 -16.509 1.00 91.50 171 ARG A O 1
ATOM 1352 N N . PHE A 1 172 ? 19.399 2.615 -18.592 1.00 91.88 172 PHE A N 1
ATOM 1353 C CA . PHE A 1 172 ? 20.692 2.368 -19.219 1.00 91.88 172 PHE A CA 1
ATOM 1354 C C . PHE A 1 172 ? 21.691 3.497 -18.943 1.00 91.88 172 PHE A C 1
ATOM 1356 O O . PHE A 1 172 ? 22.856 3.196 -18.693 1.00 91.88 172 PHE A O 1
ATOM 1363 N N . LYS A 1 173 ? 21.255 4.763 -18.851 1.00 89.00 173 LYS A N 1
ATOM 1364 C CA . LYS A 1 173 ? 22.111 5.857 -18.347 1.00 89.00 173 LYS A CA 1
ATOM 1365 C C . LYS A 1 173 ? 22.630 5.559 -16.943 1.00 89.00 173 LYS A C 1
ATOM 1367 O O . LYS A 1 173 ? 23.820 5.723 -16.676 1.00 89.00 173 LYS A O 1
ATOM 1372 N N . LYS A 1 174 ? 21.758 5.068 -16.060 1.00 88.31 174 LYS A N 1
ATOM 1373 C CA . LYS A 1 174 ? 22.149 4.681 -14.704 1.00 88.31 174 LYS A CA 1
ATOM 1374 C C . LYS A 1 174 ? 23.110 3.489 -14.686 1.00 88.31 174 LYS A C 1
ATOM 1376 O O . LYS A 1 174 ? 24.137 3.566 -14.028 1.00 88.31 174 LYS A O 1
ATOM 1381 N N . ILE A 1 175 ? 22.839 2.432 -15.455 1.00 89.12 175 ILE A N 1
ATOM 1382 C CA . ILE A 1 175 ? 23.721 1.253 -15.540 1.00 89.12 175 ILE A CA 1
ATOM 1383 C C . ILE A 1 175 ? 25.099 1.635 -16.087 1.00 89.12 175 ILE A C 1
ATOM 1385 O O . ILE A 1 175 ? 26.107 1.154 -15.579 1.00 89.12 175 ILE A O 1
ATOM 1389 N N . LYS A 1 176 ? 25.148 2.515 -17.093 1.00 88.25 176 LYS A N 1
ATOM 1390 C CA . LYS A 1 176 ? 26.395 3.029 -17.667 1.00 88.25 176 LYS A CA 1
ATOM 1391 C C . LYS A 1 176 ? 27.252 3.703 -16.603 1.00 88.25 176 LYS A C 1
ATOM 1393 O O . LYS A 1 176 ? 28.438 3.410 -16.503 1.00 88.25 176 LYS A O 1
ATOM 1398 N N . SER A 1 177 ? 26.625 4.564 -15.799 1.00 86.50 177 SER A N 1
ATOM 1399 C CA . SER A 1 177 ? 27.271 5.237 -14.673 1.00 86.50 177 SER A CA 1
ATOM 1400 C C . SER A 1 177 ? 27.729 4.239 -13.606 1.00 86.50 177 SER A C 1
ATOM 1402 O O . SER A 1 177 ? 28.877 4.291 -13.185 1.00 86.50 177 SER A O 1
ATOM 1404 N N . ASP A 1 178 ? 26.857 3.319 -13.188 1.00 86.56 178 ASP A N 1
ATOM 1405 C CA . ASP A 1 178 ? 27.125 2.379 -12.090 1.00 86.56 178 ASP A CA 1
ATOM 1406 C C . ASP A 1 178 ? 28.195 1.327 -12.453 1.00 86.56 178 ASP A C 1
ATOM 1408 O O . ASP A 1 178 ? 28.889 0.823 -11.571 1.00 86.56 178 ASP A O 1
ATOM 1412 N N . ARG A 1 179 ? 28.331 0.977 -13.742 1.00 83.75 179 ARG A N 1
ATOM 1413 C CA . ARG A 1 179 ? 29.333 0.023 -14.260 1.00 83.75 179 ARG A CA 1
ATOM 1414 C C . ARG A 1 179 ? 30.560 0.697 -14.888 1.00 83.75 179 ARG A C 1
ATOM 1416 O O . ARG A 1 179 ? 31.383 -0.014 -15.457 1.00 83.75 179 ARG A O 1
ATOM 1423 N N . GLU A 1 180 ? 30.661 2.025 -14.819 1.00 85.62 180 GLU A N 1
ATOM 1424 C CA . GLU A 1 180 ? 31.765 2.816 -15.392 1.00 85.62 180 GLU A CA 1
ATOM 1425 C C . GLU A 1 180 ? 32.032 2.512 -16.882 1.00 85.62 180 GLU A C 1
ATOM 1427 O O . GLU A 1 180 ? 33.171 2.495 -17.354 1.00 85.62 180 GLU A O 1
ATOM 1432 N N . ILE A 1 181 ? 30.969 2.252 -17.652 1.00 84.19 181 ILE A N 1
ATOM 1433 C CA . ILE A 1 181 ? 31.090 1.889 -19.068 1.00 84.19 181 ILE A CA 1
ATOM 1434 C C . ILE A 1 181 ? 31.561 3.115 -19.854 1.00 84.19 181 ILE A C 1
ATOM 1436 O O . ILE A 1 181 ? 30.847 4.113 -19.969 1.00 84.19 181 ILE A O 1
ATOM 1440 N N . SER A 1 182 ? 32.774 3.020 -20.402 1.00 83.31 182 SER A N 1
ATOM 1441 C CA . SER A 1 182 ? 33.456 4.132 -21.078 1.00 83.31 182 SER A CA 1
ATOM 1442 C C . SER A 1 182 ? 32.938 4.414 -22.489 1.00 83.31 182 SER A C 1
ATOM 1444 O O . SER A 1 182 ? 33.220 5.473 -23.038 1.00 83.31 182 SER A O 1
ATOM 1446 N N . ASP A 1 183 ? 32.196 3.479 -23.080 1.00 85.06 183 ASP A N 1
ATOM 1447 C CA . ASP A 1 183 ? 31.629 3.633 -24.417 1.00 85.06 183 ASP A CA 1
ATOM 1448 C C . ASP A 1 183 ? 30.515 4.692 -24.414 1.00 85.06 183 ASP A C 1
ATOM 1450 O O . ASP A 1 183 ? 29.457 4.525 -23.794 1.00 85.06 183 ASP A O 1
ATOM 1454 N N . GLU A 1 184 ? 30.761 5.809 -25.104 1.00 80.75 184 GLU A N 1
ATOM 1455 C CA . GLU A 1 184 ? 29.819 6.920 -25.234 1.00 80.75 184 GLU A CA 1
ATOM 1456 C C . GLU A 1 184 ? 28.515 6.504 -25.910 1.00 80.75 184 GLU A C 1
ATOM 1458 O O . GLU A 1 184 ? 27.446 6.953 -25.487 1.00 80.75 184 GLU A O 1
ATOM 1463 N N . GLU A 1 185 ? 28.593 5.574 -26.857 1.00 84.38 185 GLU A N 1
ATOM 1464 C CA . GLU A 1 185 ? 27.452 5.075 -27.606 1.00 84.38 185 GLU A CA 1
ATOM 1465 C C . GLU A 1 185 ? 26.713 3.963 -26.867 1.00 84.38 185 GLU A C 1
ATOM 1467 O O . GLU A 1 185 ? 25.756 3.443 -27.413 1.00 84.38 185 GLU A O 1
ATOM 1472 N N . TRP A 1 186 ? 27.090 3.588 -25.639 1.00 84.00 186 TRP A N 1
ATOM 1473 C CA . TRP A 1 186 ? 26.426 2.498 -24.926 1.00 84.00 186 TRP A CA 1
ATOM 1474 C C . TRP A 1 186 ? 25.138 2.927 -24.190 1.00 84.00 186 TRP A C 1
ATOM 1476 O O . TRP A 1 186 ? 25.185 3.848 -23.364 1.00 84.00 186 TRP A O 1
ATOM 1486 N N . PRO A 1 187 ? 24.010 2.208 -24.372 1.00 87.81 187 PRO A N 1
ATOM 1487 C CA . PRO A 1 187 ? 23.726 1.286 -25.473 1.00 87.81 187 PRO A CA 1
ATOM 1488 C C . PRO A 1 187 ? 23.461 2.063 -26.766 1.00 87.81 187 PRO A C 1
ATOM 1490 O O . PRO A 1 187 ? 22.894 3.159 -26.724 1.00 87.81 187 PRO A O 1
ATOM 1493 N N . SER A 1 188 ? 23.817 1.475 -27.914 1.00 90.06 188 SER A N 1
ATOM 1494 C CA . SER A 1 188 ? 23.638 2.170 -29.193 1.00 90.06 188 SER A CA 1
ATOM 1495 C C . SER A 1 188 ? 22.164 2.508 -29.410 1.00 90.06 188 SER A C 1
ATOM 1497 O O . SER A 1 188 ? 21.273 1.778 -28.957 1.00 90.06 188 SER A O 1
ATOM 1499 N N . ALA A 1 189 ? 21.883 3.591 -30.137 1.00 89.38 189 ALA A N 1
ATOM 1500 C CA . ALA A 1 189 ? 20.509 3.964 -30.481 1.00 89.38 189 ALA A CA 1
ATOM 1501 C C . ALA A 1 189 ? 19.760 2.824 -31.205 1.00 89.38 189 ALA A C 1
ATOM 1503 O O . ALA A 1 189 ? 18.550 2.664 -31.040 1.00 89.38 189 ALA A O 1
ATOM 1504 N N . GLU A 1 190 ? 20.481 2.001 -31.973 1.00 91.75 190 GLU A N 1
ATOM 1505 C CA . GLU A 1 190 ? 19.952 0.800 -32.621 1.00 91.75 190 GLU A CA 1
ATOM 1506 C C . GLU A 1 190 ? 19.590 -0.295 -31.614 1.00 91.75 190 GLU A C 1
ATOM 1508 O O . GLU A 1 190 ? 18.464 -0.797 -31.625 1.00 91.75 190 GLU A O 1
ATOM 1513 N N . THR A 1 191 ? 20.504 -0.613 -30.697 1.00 90.94 191 THR A N 1
ATOM 1514 C CA . THR A 1 191 ? 20.262 -1.583 -29.624 1.00 90.94 191 THR A CA 1
ATOM 1515 C C . THR A 1 191 ? 19.074 -1.153 -28.772 1.00 90.94 191 THR A C 1
ATOM 1517 O O . THR A 1 191 ? 18.169 -1.947 -28.525 1.00 90.94 191 THR A O 1
ATOM 1520 N N . LEU A 1 192 ? 19.034 0.114 -28.358 1.00 92.56 192 LEU A N 1
ATOM 1521 C CA . LEU A 1 192 ? 17.951 0.658 -27.549 1.00 92.56 192 LEU A CA 1
ATOM 1522 C C . LEU A 1 192 ? 16.599 0.537 -28.266 1.00 92.56 192 LEU A C 1
ATOM 1524 O O . LEU A 1 192 ? 15.630 0.070 -27.670 1.00 92.56 192 LEU A O 1
ATOM 1528 N N . ARG A 1 193 ? 16.542 0.884 -29.557 1.00 92.94 193 ARG A N 1
ATOM 1529 C CA . ARG A 1 193 ? 15.344 0.721 -30.392 1.00 92.94 193 ARG A CA 1
ATOM 1530 C C . ARG A 1 193 ? 14.878 -0.737 -30.437 1.00 92.94 193 ARG A C 1
ATOM 1532 O O . ARG A 1 193 ? 13.695 -0.987 -30.230 1.00 92.94 193 ARG A O 1
ATOM 1539 N N . HIS A 1 194 ? 15.781 -1.699 -30.632 1.00 92.69 194 HIS A N 1
ATOM 1540 C CA . HIS A 1 194 ? 15.423 -3.124 -30.608 1.00 92.69 194 HIS A CA 1
ATOM 1541 C C . HIS A 1 194 ? 14.887 -3.576 -29.244 1.00 92.69 194 HIS A C 1
ATOM 1543 O O . HIS A 1 194 ? 13.896 -4.304 -29.182 1.00 92.69 194 HIS A O 1
ATOM 1549 N N . LEU A 1 195 ? 15.495 -3.117 -28.147 1.00 92.44 195 LEU A N 1
ATOM 1550 C CA . LEU A 1 195 ? 15.037 -3.440 -26.794 1.00 92.44 195 LEU A CA 1
ATOM 1551 C C . LEU A 1 195 ? 13.640 -2.880 -26.504 1.00 92.44 195 LEU A C 1
ATOM 1553 O O . LEU A 1 195 ? 12.853 -3.549 -25.832 1.00 92.44 195 LEU A O 1
ATOM 1557 N N . VAL A 1 196 ? 13.318 -1.693 -27.027 1.00 92.12 196 VAL A N 1
ATOM 1558 C CA . VAL A 1 196 ? 11.970 -1.111 -26.961 1.00 92.12 196 VAL A CA 1
ATOM 1559 C C . VAL A 1 196 ? 10.979 -1.999 -27.707 1.00 92.12 196 VAL A C 1
ATOM 1561 O O . VAL A 1 196 ? 10.024 -2.470 -27.092 1.00 92.12 196 VAL A O 1
ATOM 1564 N N . THR A 1 197 ? 11.243 -2.309 -28.981 1.00 92.12 197 THR A N 1
ATOM 1565 C CA . THR A 1 197 ? 10.361 -3.150 -29.810 1.00 92.12 197 THR A CA 1
ATOM 1566 C C . THR A 1 197 ? 10.111 -4.521 -29.180 1.00 92.12 197 THR A C 1
ATOM 1568 O O . THR A 1 197 ? 8.985 -4.999 -29.166 1.00 92.12 197 THR A O 1
ATOM 1571 N N . MET A 1 198 ? 11.138 -5.144 -28.597 1.00 89.69 198 MET A N 1
ATOM 1572 C CA . MET A 1 198 ? 10.997 -6.429 -27.903 1.00 89.69 198 MET A CA 1
ATOM 1573 C C . MET A 1 198 ? 10.222 -6.343 -26.584 1.00 89.69 198 MET A C 1
ATOM 1575 O O . MET A 1 198 ? 9.743 -7.359 -26.076 1.00 89.69 198 MET A O 1
ATOM 1579 N N . SER A 1 199 ? 10.177 -5.161 -25.976 1.00 88.50 199 SER A N 1
ATOM 1580 C CA . SER A 1 199 ? 9.576 -4.971 -24.662 1.00 88.50 199 SER A CA 1
ATOM 1581 C C . SER A 1 199 ? 8.118 -4.555 -24.736 1.00 88.50 199 SER A C 1
ATOM 1583 O O . SER A 1 199 ? 7.388 -4.829 -23.789 1.00 88.50 199 SER A O 1
ATOM 1585 N N . VAL A 1 200 ? 7.681 -3.920 -25.823 1.00 85.31 200 VAL A N 1
ATOM 1586 C CA . VAL A 1 200 ? 6.277 -3.552 -26.031 1.00 85.31 200 VAL A CA 1
ATOM 1587 C C . VAL A 1 200 ? 5.387 -4.808 -26.061 1.00 85.31 200 VAL A C 1
ATOM 1589 O O . VAL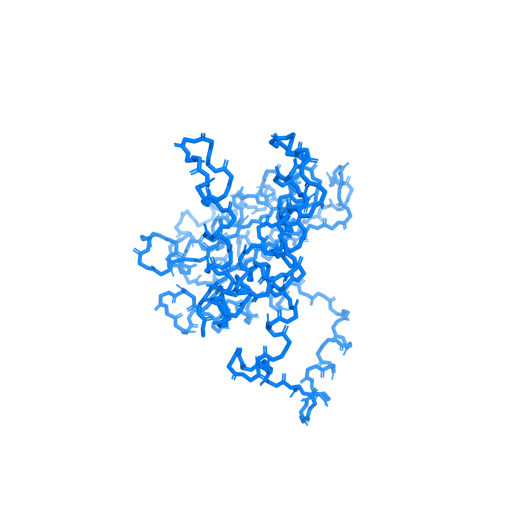 A 1 200 ? 5.781 -5.830 -26.623 1.00 85.31 200 VAL A O 1
ATOM 1592 N N . PRO A 1 201 ? 4.196 -4.781 -25.428 1.00 81.06 201 PRO A N 1
ATOM 1593 C CA . PRO A 1 201 ? 3.614 -3.699 -24.615 1.00 81.06 201 PRO A CA 1
ATOM 1594 C C . PRO A 1 201 ? 3.922 -3.823 -23.103 1.00 81.06 201 PRO A C 1
ATOM 1596 O O . PRO A 1 201 ? 3.240 -3.251 -22.254 1.00 81.06 201 PRO A O 1
ATOM 1599 N N . LEU A 1 202 ? 4.902 -4.638 -22.715 1.00 79.88 202 LEU A N 1
ATOM 1600 C CA . LEU A 1 202 ? 5.110 -5.101 -21.345 1.00 79.88 202 LEU A CA 1
ATOM 1601 C C . LEU A 1 202 ? 6.340 -4.469 -20.671 1.00 79.88 202 LEU A C 1
ATOM 1603 O O . LEU A 1 202 ? 7.474 -4.915 -20.838 1.00 79.88 202 LEU A O 1
ATOM 1607 N N . PHE A 1 203 ? 6.106 -3.554 -19.728 1.00 80.44 203 PHE A N 1
ATOM 1608 C CA . PHE A 1 203 ? 7.158 -2.993 -18.862 1.00 80.44 203 PHE A CA 1
ATOM 1609 C C . PHE A 1 203 ? 7.990 -4.040 -18.113 1.00 80.44 203 PHE A C 1
ATOM 1611 O O . PHE A 1 203 ? 9.156 -3.801 -17.795 1.00 80.44 203 PHE A O 1
ATOM 1618 N N . ILE A 1 204 ? 7.419 -5.212 -17.814 1.00 80.06 204 ILE A N 1
ATOM 1619 C CA . ILE A 1 204 ? 8.190 -6.289 -17.185 1.00 80.06 204 ILE A CA 1
ATOM 1620 C C . ILE A 1 204 ? 9.305 -6.816 -18.095 1.00 80.06 204 ILE A C 1
ATOM 1622 O O . ILE A 1 204 ? 10.351 -7.202 -17.575 1.00 80.06 204 ILE A O 1
ATOM 1626 N N . SER A 1 205 ? 9.114 -6.820 -19.417 1.00 85.06 205 SER A N 1
ATOM 1627 C CA . SER A 1 205 ? 10.131 -7.234 -20.386 1.00 85.06 205 SER A CA 1
ATOM 1628 C C . SER A 1 205 ? 11.304 -6.256 -20.353 1.00 85.06 205 SER A C 1
ATOM 1630 O O . SER A 1 205 ? 12.426 -6.672 -20.061 1.00 85.06 205 SER A O 1
ATOM 1632 N N . ALA A 1 206 ? 11.025 -4.952 -20.460 1.00 87.31 206 ALA A N 1
ATOM 1633 C CA . ALA A 1 206 ? 12.028 -3.893 -20.327 1.00 87.31 206 ALA A CA 1
ATOM 1634 C C . ALA A 1 206 ? 12.774 -3.968 -18.983 1.00 87.31 206 ALA A C 1
ATOM 1636 O O . ALA A 1 206 ? 14.002 -3.970 -18.930 1.00 87.31 206 ALA A O 1
ATOM 1637 N N . ALA A 1 207 ? 12.045 -4.123 -17.873 1.00 85.44 207 ALA A N 1
ATOM 1638 C CA . ALA A 1 207 ? 12.649 -4.254 -16.548 1.00 85.44 207 ALA A CA 1
ATOM 1639 C C . ALA A 1 207 ? 13.514 -5.519 -16.403 1.00 85.44 207 ALA A C 1
ATOM 1641 O O . ALA A 1 207 ? 14.425 -5.561 -15.576 1.00 85.44 207 ALA A O 1
ATOM 1642 N N . THR A 1 208 ? 13.226 -6.573 -17.166 1.00 86.31 208 THR A N 1
ATOM 1643 C CA . THR A 1 208 ? 14.007 -7.816 -17.165 1.00 86.31 208 THR A CA 1
ATOM 1644 C C . THR A 1 208 ? 15.299 -7.647 -17.951 1.00 86.31 208 THR A C 1
ATOM 1646 O O . THR A 1 208 ? 16.342 -8.052 -17.447 1.00 86.31 208 THR A O 1
ATOM 1649 N N . VAL A 1 209 ? 15.257 -6.958 -19.095 1.00 89.12 209 VAL A N 1
ATOM 1650 C CA . VAL A 1 209 ? 16.452 -6.542 -19.844 1.00 89.12 209 VAL A CA 1
ATOM 1651 C C . VAL A 1 209 ? 17.385 -5.710 -18.962 1.00 89.12 209 VAL A C 1
ATOM 1653 O O . VAL A 1 209 ? 18.561 -6.044 -18.851 1.00 89.12 209 VAL A O 1
ATOM 1656 N N . CYS A 1 210 ? 16.875 -4.686 -18.265 1.00 88.50 210 CYS A N 1
ATOM 1657 C CA . CYS A 1 210 ? 17.712 -3.876 -17.370 1.00 88.50 210 CYS A CA 1
ATOM 1658 C C . CYS A 1 210 ? 18.336 -4.717 -16.252 1.00 88.50 210 CYS A C 1
ATOM 1660 O O . CYS A 1 210 ? 19.530 -4.609 -16.011 1.00 88.50 210 CYS A O 1
ATOM 1662 N N . ARG A 1 211 ? 17.559 -5.600 -15.606 1.00 86.06 211 ARG A N 1
ATOM 1663 C CA . ARG A 1 211 ? 18.087 -6.501 -14.564 1.00 86.06 211 ARG A CA 1
ATOM 1664 C C . ARG A 1 211 ? 19.174 -7.436 -15.087 1.00 86.06 211 ARG A C 1
ATOM 1666 O O . ARG A 1 211 ? 20.085 -7.783 -14.344 1.00 86.06 211 ARG A O 1
ATOM 1673 N N . TYR A 1 212 ? 19.065 -7.860 -16.343 1.00 84.75 212 TYR A N 1
ATOM 1674 C CA . TYR A 1 212 ? 20.093 -8.660 -16.993 1.00 84.75 212 TYR A CA 1
ATOM 1675 C C . TYR A 1 212 ? 21.360 -7.831 -17.246 1.00 84.75 212 TYR A C 1
ATOM 1677 O O . TYR A 1 212 ? 22.445 -8.253 -16.861 1.00 84.75 212 TYR A O 1
ATOM 1685 N N . ALA A 1 213 ? 21.219 -6.622 -17.796 1.00 84.44 213 ALA A N 1
ATOM 1686 C CA . ALA A 1 213 ? 22.329 -5.699 -18.047 1.00 84.44 213 ALA A CA 1
ATOM 1687 C C . ALA A 1 213 ? 23.021 -5.198 -16.760 1.00 84.44 213 ALA A C 1
ATOM 1689 O O . ALA A 1 213 ? 24.217 -4.908 -16.768 1.00 84.44 213 ALA A O 1
ATOM 1690 N N . GLU A 1 214 ? 22.298 -5.132 -15.641 1.00 83.56 214 GLU A N 1
ATOM 1691 C CA . GLU A 1 214 ? 22.831 -4.815 -14.307 1.00 83.56 214 GLU A CA 1
ATOM 1692 C C . GLU A 1 214 ? 23.689 -5.943 -13.720 1.00 83.56 214 GLU A C 1
ATOM 1694 O O . GLU A 1 214 ? 24.518 -5.701 -12.844 1.00 83.56 214 GLU A O 1
ATOM 1699 N N . ASN A 1 215 ? 23.508 -7.185 -14.175 1.00 78.19 215 ASN A N 1
ATOM 1700 C CA . ASN A 1 215 ? 24.198 -8.328 -13.598 1.00 78.19 215 ASN A CA 1
ATOM 1701 C C . ASN A 1 215 ? 25.660 -8.386 -14.072 1.00 78.19 215 ASN A C 1
ATOM 1703 O O . ASN A 1 215 ? 25.955 -8.674 -15.231 1.00 78.19 215 ASN A O 1
ATOM 1707 N N . THR A 1 216 ? 26.593 -8.159 -13.148 1.00 62.06 216 THR A N 1
ATOM 1708 C CA . THR A 1 216 ? 28.042 -8.114 -13.403 1.00 62.06 216 THR A CA 1
ATOM 1709 C C . THR A 1 216 ? 28.675 -9.466 -13.727 1.00 62.06 216 THR A C 1
ATOM 1711 O O . THR A 1 216 ? 29.827 -9.504 -14.145 1.00 62.06 216 THR A O 1
ATOM 1714 N N . ARG A 1 217 ? 27.948 -10.581 -13.567 1.00 57.59 217 ARG A N 1
ATOM 1715 C CA . ARG A 1 217 ? 28.436 -11.925 -13.931 1.00 57.59 217 ARG A CA 1
ATOM 1716 C C . ARG A 1 217 ? 28.337 -12.247 -15.421 1.00 57.59 217 ARG A C 1
ATOM 1718 O O . ARG A 1 217 ? 28.783 -13.316 -15.824 1.00 57.59 217 ARG A O 1
ATOM 1725 N N . TRP A 1 218 ? 27.738 -11.363 -16.209 1.00 53.50 218 TRP A N 1
ATOM 1726 C CA . TRP A 1 218 ? 27.586 -11.540 -17.645 1.00 53.50 218 TRP A CA 1
ATOM 1727 C C . TRP A 1 218 ? 28.337 -10.428 -18.374 1.00 53.50 218 TRP A C 1
ATOM 1729 O O . TRP A 1 218 ? 28.044 -9.242 -18.197 1.00 53.50 218 TRP A O 1
ATOM 1739 N N . GLU A 1 219 ? 29.326 -10.830 -19.170 1.00 47.75 219 GLU A N 1
ATOM 1740 C CA . GLU A 1 219 ? 29.954 -9.976 -20.173 1.00 47.75 219 GLU A CA 1
ATOM 1741 C C . GLU A 1 219 ? 29.044 -9.970 -21.411 1.00 47.75 219 GLU A C 1
ATOM 1743 O O . GLU A 1 219 ? 28.780 -11.039 -21.973 1.00 47.75 219 GLU A O 1
ATOM 1748 N N . PRO A 1 220 ? 28.492 -8.812 -21.814 1.00 45.38 220 PRO A N 1
ATOM 1749 C CA . PRO A 1 220 ? 27.838 -8.705 -23.106 1.00 45.38 220 PRO A CA 1
ATOM 1750 C C . PRO A 1 220 ? 28.925 -8.873 -24.173 1.00 45.38 220 PRO A C 1
ATOM 1752 O O . PRO A 1 220 ? 29.868 -8.086 -24.223 1.00 45.38 220 PRO A O 1
ATOM 1755 N N . THR A 1 221 ? 28.821 -9.952 -24.944 1.00 41.59 221 THR A N 1
ATOM 1756 C CA . THR A 1 221 ? 29.652 -10.201 -26.130 1.00 41.59 221 THR A CA 1
ATOM 1757 C C . THR A 1 221 ? 29.113 -9.433 -27.322 1.00 41.59 221 THR A C 1
ATOM 1759 O O . THR A 1 221 ? 27.875 -9.243 -27.383 1.00 41.59 221 THR A O 1
#

Organism: NCBI:txid1324776

InterPro domains:
  IPR027417 P-loop containing nucleoside triphosphate hydrolase [G3DSA:3.40.50.300] (1-143)
  IPR056884 Nephrocystin 3-like, N-terminal [PF24883] (4-138)

Secondary structure (DSSP, 8-state):
---SSHHHHHHHHHHHHTTTTEEEEEE--TTSGGGS-GGGHHHHHHHHHTTTS-HHHHHHHHHHHHH-TTGGGS-HHHHHIIIIIHHHHT--TTT-SS-SS-EEEEE-GGGSS-HHHHHHHHHHHGGG--S--HHHHHHHHHTTTT-----TTSS-HHHHHHHHHHHHHHHHHHHHHHTT---TTSSPHHHHHHHHHHHTT-HHHHHHHHHHHH-TT----

pLDDT: mean 79.97, std 17.05, range [38.12, 97.75]

Radius of gyration: 22.23 Å; chains: 1; bounding box: 55×36×57 Å

Sequence (221 aa):
MARTGKSTISRTVARSFKDTHLGASFFFKRGEGERGSARKLFPTLAKQLALIAGPSFNAALQEALQIDPGIASKSLNEQFQNLILKPMLKLDHSETSQATFIIIVIDALDECDHERDVRTIVQLLSLLQDQTELPIRLGFSDISGHYQDIALHEIPEEVTEHDIRLFLEDRFKKIKSDREISDEEWPSAETLRHLVTMSVPLFISAATVCRYAENTRWEPT

Foldseek 3Di:
DPFLCQVVVLVVVCVVCVVAAAQEEAEAAAPPPCRLALLVVLVRSLVSNCVQQFDQLVVQLVVLCVVPVCQSVDDNLSSLVRRPVRSVVRRDCVGRPGDPHHDYGYYPLVSHPDPVSSVVVVVSVVVVDPDPCPVVVVVVVVCPPPDPPPPVVNPPQVNQLVVLLVVLVVLQVVLCVVVVPPDPCVPPPVVSNVQSVQCPNHSVSSVVVSVVSNDPVDDDD